Protein 6IJ1 (pdb70)

Radius of gyration: 18.42 Å; Cα contacts (8 Å, |Δi|>4): 687; chains: 1; bounding box: 44×44×52 Å

Organism: Actinoplanes teichomyceticus (NCBI:txid1867)

Foldseek 3Di:
DLVVLLVLLLVLLQVQADPQLWHWWFFAAHTFTLQLRLLLLLLLCPDPDVVSVVSSVSSLVVNLVQQDPQLFDPSHVLAFGWLQSLLSSLSSCVSVVNCPDVSNVSSLVSQVQQADQLQAGAGDACVRRVVSVVVDVVQPALVQRSDGWLQSLLQNLLRPPHPPNVSNLNSNLVQADPQLFHDGDFFPASLRSLLSNLNSCLVDPPCQVSLQSNLVSLLVQQDPQLFRADPVRNVGALLSSLSSLSSNLSHDPPGSLVSNVNNSVNNVVQQDPSSAHDWRRWTAQEASPDNCVVPDDDADECHHDPNSHRHTYTGHSRSSSSSSNSSSSVSSVD

Sequence (334 aa):
DEASAVRRGVDFLLDRREADGRWVDYDLLGPSDDWITAYVAGVLVQLPHEAAGRAGRAAMDLLVPEQHDNGGWNYSEVAPEDADSTGWVLRLAELLGRSGEPWARPGWEFLARHVHDDGLVSTYVPDLAKAAFDRYPVVPSWDGWCGGHVCVTAAVAGLAGLPRREHVVNGLLRAQRPTGEWPAYWWIDPELSTALAVESLATVPGTEPARAAAARWAAGRIGADGAVTTHLHPEGSPFATALALRAVAQGEPGFGDAQIRAAAGWLTRHQRPDGSWTPSARLRMVLPWETDPDSYEDWTFDGVGRACLGTIARDTFGLHTTATVLQALRTAAT

B-factor: mean 22.77, std 10.71, range [11.13, 94.78]

Nearest PDB structures (foldseek):
  6ij1-assembly1_A  TM=1.003E+00  e=2.571E-59  Actinoplanes teichomyceticus
  6sbg-assembly1_A  TM=9.487E-01  e=2.263E-25  Scytonema sp. PCC 10023
  6sbb-assembly1_A  TM=9.436E-01  e=7.487E-25  Scytonema sp. PCC 10023
  6sbd-assembly1_A  TM=9.429E-01  e=1.010E-24  Scytonema sp. PCC 10023
  8pak-assembly1_A  TM=8.392E-01  e=1.420E-18  Cystobacter fuscus DSM 2262

Structure (mmCIF, N/CA/C/O backbone):
data_6IJ1
#
_entry.id   6IJ1
#
_cell.length_a   73.471
_cell.length_b   73.471
_cell.length_c   124.234
_cell.angle_alpha   90.000
_cell.angle_beta   90.000
_cell.angle_gamma   120.000
#
_symmetry.space_group_name_H-M   'P 31 2 1'
#
loop_
_entity.id
_entity.type
_entity.pdbx_description
1 polymer Prenylcyclase
2 non-polymer IMIDAZOLE
3 non-polymer 'ACETATE ION'
4 water water
#
loop_
_atom_site.group_PDB
_atom_site.id
_atom_site.type_symbol
_atom_site.label_atom_id
_atom_site.label_alt_id
_atom_site.label_comp_id
_atom_site.label_asym_id
_atom_site.label_entity_id
_atom_site.label_seq_id
_atom_site.pdbx_PDB_ins_code
_atom_site.Cartn_x
_atom_site.Cartn_y
_atom_site.Cartn_z
_atom_site.occupancy
_atom_site.B_iso_or_equiv
_atom_site.auth_seq_id
_atom_site.auth_comp_id
_atom_site.auth_asym_id
_atom_site.auth_atom_id
_atom_site.pdbx_PDB_model_num
ATOM 1 N N . ASP A 1 9 ? 20.045 64.809 17.638 1.00 46.31 9 ASP A N 1
ATOM 2 C CA . ASP A 1 9 ? 19.120 65.045 18.766 1.00 48.52 9 ASP A CA 1
ATOM 3 C C . ASP A 1 9 ? 19.009 63.788 19.606 1.00 41.98 9 ASP A C 1
ATOM 4 O O . ASP A 1 9 ? 19.496 63.758 20.719 1.00 32.93 9 ASP A O 1
ATOM 9 N N . GLU A 1 10 ? 18.356 62.749 19.078 1.00 36.82 10 GLU A N 1
ATOM 10 C CA . GLU A 1 10 ? 18.278 61.501 19.834 1.00 41.95 10 GLU A CA 1
ATOM 11 C C . GLU A 1 10 ? 19.632 60.784 19.902 1.00 35.61 10 GLU A C 1
ATOM 12 O O . GLU A 1 10 ? 19.961 60.174 20.930 1.00 31.01 10 GLU A O 1
ATOM 18 N N . ALA A 1 11 ? 20.435 60.833 18.827 1.00 33.49 11 ALA A N 1
ATOM 19 C CA . ALA A 1 11 ? 21.805 60.320 18.931 1.00 37.50 11 ALA A CA 1
ATOM 20 C C . ALA A 1 11 ? 22.599 61.060 20.014 1.00 29.58 11 ALA A C 1
ATOM 21 O O . ALA A 1 11 ? 23.387 60.458 20.767 1.00 25.12 11 ALA A O 1
ATOM 23 N N . SER A 1 12 ? 22.432 62.374 20.090 1.00 29.66 12 SER A N 1
ATOM 24 C CA . SER A 1 12 ? 23.101 63.128 21.138 1.00 27.22 12 SER A CA 1
ATOM 25 C C . SER A 1 12 ? 22.559 62.737 22.515 1.00 20.25 12 SER A C 1
ATOM 26 O O . SER A 1 12 ? 23.327 62.627 23.468 1.00 22.69 12 SER A O 1
ATOM 29 N N . ALA A 1 13 ? 21.247 62.600 22.636 1.00 25.01 13 ALA A N 1
ATOM 30 C CA . ALA A 1 13 ? 20.691 62.168 23.914 1.00 20.03 13 ALA A CA 1
ATOM 31 C C . ALA A 1 13 ? 21.276 60.848 24.341 1.00 19.39 13 ALA A C 1
ATOM 32 O O . ALA A 1 13 ? 21.611 60.658 25.514 1.00 18.50 13 ALA A O 1
ATOM 34 N N . VAL A 1 14 ? 21.385 59.885 23.413 1.00 20.17 14 VAL A N 1
ATOM 35 C CA . VAL A 1 14 ? 21.938 58.581 23.779 1.00 18.32 14 VAL A CA 1
ATOM 36 C C . VAL A 1 14 ? 23.376 58.726 24.241 1.00 16.79 14 VAL A C 1
ATOM 37 O O . VAL A 1 14 ? 23.788 58.129 25.238 1.00 20.09 14 VAL A O 1
ATOM 41 N N . ARG A 1 15 ? 24.192 59.457 23.468 1.00 19.21 15 ARG A N 1
ATOM 42 C CA . ARG A 1 15 ? 25.568 59.680 23.872 1.00 19.75 15 ARG A CA 1
ATOM 43 C C . ARG A 1 15 ? 25.677 60.285 25.272 1.00 18.39 15 ARG A C 1
ATOM 44 O O . ARG A 1 15 ? 26.445 59.804 26.100 1.00 20.30 15 ARG A O 1
ATOM 52 N N . ARG A 1 16 ? 24.848 61.304 25.558 1.00 17.82 16 ARG A N 1
ATOM 53 C CA . ARG A 1 16 ? 24.928 61.938 26.877 1.00 17.88 16 ARG A CA 1
ATOM 54 C C . ARG A 1 16 ? 24.445 61.005 28.004 1.00 19.05 16 ARG A C 1
ATOM 55 O O . ARG A 1 16 ? 24.971 61.050 29.117 1.00 17.56 16 ARG A O 1
ATOM 63 N N . GLY A 1 17 ? 23.482 60.133 27.707 1.00 18.70 17 GLY A N 1
ATOM 64 C CA . GLY A 1 17 ? 23.041 59.162 28.691 1.00 18.00 17 GLY A CA 1
ATOM 65 C C . GLY A 1 17 ? 24.089 58.098 28.950 1.00 16.08 17 GLY A C 1
ATOM 66 O O . GLY A 1 17 ? 24.295 57.652 30.086 1.00 15.97 17 GLY A O 1
ATOM 67 N N . VAL A 1 18 ? 24.806 57.696 27.880 1.00 17.92 18 VAL A N 1
ATOM 68 C CA . VAL A 1 18 ? 25.933 56.786 28.058 1.00 17.69 18 VAL A CA 1
ATOM 69 C C . VAL A 1 18 ? 27.014 57.407 28.936 1.00 18.48 18 VAL A C 1
ATOM 70 O O . VAL A 1 18 ? 27.508 56.771 29.869 1.00 20.37 18 VAL A O 1
ATOM 74 N N . ASP A 1 19 ? 27.368 58.678 28.681 1.00 18.39 19 ASP A N 1
ATOM 75 C CA . ASP A 1 19 ? 28.356 59.326 29.535 1.00 19.73 19 ASP A CA 1
ATOM 76 C C . ASP A 1 19 ? 27.879 59.385 30.980 1.00 19.27 19 ASP A C 1
ATOM 77 O O . ASP A 1 19 ? 28.665 59.197 31.888 1.00 19.88 19 ASP A O 1
ATOM 82 N N . PHE A 1 20 ? 26.590 59.685 31.220 1.00 18.32 20 PHE A N 1
ATOM 83 C CA . PHE A 1 20 ? 26.089 59.657 32.601 1.00 18.07 20 PHE A CA 1
ATOM 84 C C . PHE A 1 20 ? 26.315 58.290 33.229 1.00 16.23 20 PHE A C 1
ATOM 85 O O . PHE A 1 20 ? 26.830 58.180 34.332 1.00 18.87 20 PHE A O 1
ATOM 93 N N . LEU A 1 21 ? 25.952 57.210 32.518 1.00 16.74 21 LEU A N 1
ATOM 94 C CA . LEU A 1 21 ? 26.052 55.896 33.144 1.00 17.65 21 LEU A CA 1
ATOM 95 C C . LEU A 1 21 ? 27.511 55.477 33.341 1.00 17.93 21 LEU A C 1
ATOM 96 O O . LEU A 1 21 ? 27.865 54.928 34.370 1.00 19.09 21 LEU A O 1
ATOM 101 N N . LEU A 1 22 ? 28.371 55.738 32.356 1.00 18.60 22 LEU A N 1
ATOM 102 C CA . LEU A 1 22 ? 29.788 55.412 32.548 1.00 20.17 22 LEU A CA 1
ATOM 103 C C . LEU A 1 22 ? 30.396 56.207 33.693 1.00 21.92 22 LEU A C 1
ATOM 104 O O . LEU A 1 22 ? 31.214 55.671 34.443 1.00 21.24 22 LEU A O 1
ATOM 109 N N . ASP A 1 23 ? 30.027 57.493 33.842 1.00 20.22 23 ASP A N 1
ATOM 110 C CA . ASP A 1 23 ? 30.563 58.276 34.957 1.00 20.73 23 ASP A CA 1
ATOM 111 C C . ASP A 1 23 ? 30.062 57.801 36.301 1.00 22.82 23 ASP A C 1
ATOM 112 O O . ASP A 1 23 ? 30.712 58.073 37.330 1.00 23.87 23 ASP A O 1
ATOM 117 N N . ARG A 1 24 ? 28.943 57.077 36.354 1.00 19.33 24 ARG A N 1
ATOM 118 C CA . ARG A 1 24 ? 28.422 56.590 37.622 1.00 21.54 24 ARG A CA 1
ATOM 119 C C . ARG A 1 24 ? 28.870 55.158 37.943 1.00 21.45 24 ARG A C 1
ATOM 120 O O . ARG A 1 24 ? 28.407 54.568 38.926 1.00 21.90 24 ARG A O 1
ATOM 128 N N . ARG A 1 25 ? 29.782 54.578 37.160 1.00 22.18 25 ARG A N 1
ATOM 129 C CA . ARG A 1 25 ? 30.387 53.303 37.565 1.00 21.19 25 ARG A CA 1
ATOM 130 C C . ARG A 1 25 ? 31.094 53.413 38.905 1.00 26.73 25 ARG A C 1
ATOM 131 O O . ARG A 1 25 ? 31.739 54.425 39.202 1.00 26.62 25 ARG A O 1
ATOM 139 N N . GLU A 1 26 ? 31.009 52.347 39.682 1.00 21.66 26 GLU A N 1
ATOM 140 C CA . GLU A 1 26 ? 31.894 52.155 40.827 1.00 23.48 26 GLU A CA 1
ATOM 141 C C . GLU A 1 26 ? 33.324 51.960 40.318 1.00 28.03 26 GLU A C 1
ATOM 142 O O . GLU A 1 26 ? 33.577 51.810 39.111 1.00 25.78 26 GLU A O 1
ATOM 148 N N . ALA A 1 27 ? 34.267 51.975 41.269 1.00 28.28 27 ALA A N 1
ATOM 149 C CA . ALA A 1 27 ? 35.676 51.87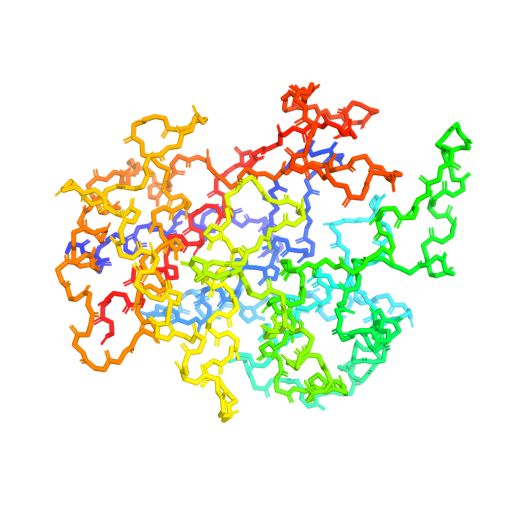6 40.882 1.00 28.33 27 ALA A CA 1
ATOM 150 C C . ALA A 1 27 ? 35.970 50.566 40.165 1.00 29.53 27 ALA A C 1
ATOM 151 O O . ALA A 1 27 ? 36.803 50.525 39.241 1.00 32.47 27 ALA A O 1
ATOM 153 N N . ASP A 1 28 ? 35.305 49.480 40.571 1.00 27.32 28 ASP A N 1
ATOM 154 C CA . ASP A 1 28 ? 35.537 48.196 39.923 1.00 29.96 28 ASP A CA 1
ATOM 155 C C . ASP A 1 28 ? 34.698 47.987 38.663 1.00 26.17 28 ASP A C 1
ATOM 156 O O . ASP A 1 28 ? 34.816 46.919 38.045 1.00 31.62 28 ASP A O 1
ATOM 161 N N . GLY A 1 29 ? 33.867 48.949 38.265 1.00 24.13 29 GLY A N 1
ATOM 162 C CA . GLY A 1 29 ? 33.083 48.824 37.048 1.00 26.83 29 GLY A CA 1
ATOM 163 C C . GLY A 1 29 ? 31.605 48.527 37.269 1.00 21.26 29 GLY A C 1
ATOM 164 O O . GLY A 1 29 ? 30.844 48.563 36.283 1.00 23.17 29 GLY A O 1
ATOM 165 N N . ARG A 1 30 ? 31.191 48.217 38.497 1.00 21.63 30 ARG A N 1
ATOM 166 C CA . ARG A 1 30 ? 29.802 47.832 38.715 1.00 19.54 30 ARG A CA 1
ATOM 167 C C . ARG A 1 30 ? 28.922 49.094 38.795 1.00 21.20 30 ARG A C 1
ATOM 168 O O . ARG A 1 30 ? 29.391 50.234 38.830 1.00 20.24 30 ARG A O 1
ATOM 176 N N . TRP A 1 31 ? 27.606 48.882 38.722 1.00 18.60 31 TRP A N 1
ATOM 177 C CA . TRP A 1 31 ? 26.661 49.968 38.968 1.00 17.76 31 TRP A CA 1
ATOM 178 C C . TRP A 1 31 ? 25.779 49.567 40.138 1.00 18.58 31 TRP A C 1
ATOM 179 O O . TRP A 1 31 ? 25.411 48.393 40.299 1.00 20.13 31 TRP A O 1
ATOM 190 N N . VAL A 1 32 ? 25.385 50.565 40.947 1.00 18.48 32 VAL A N 1
ATOM 191 C CA . VAL A 1 32 ? 24.451 50.314 42.048 1.00 17.50 32 VAL A CA 1
ATOM 192 C C . VAL A 1 32 ? 23.321 51.349 41.996 1.00 17.95 32 VAL A C 1
ATOM 193 O O . VAL A 1 32 ? 23.493 52.472 41.512 1.00 19.46 32 VAL A O 1
ATOM 197 N N . ASP A 1 33 ? 22.150 50.939 42.443 1.00 15.84 33 ASP A N 1
ATOM 198 C CA . ASP A 1 33 ? 21.031 51.880 42.502 1.00 15.84 33 ASP A CA 1
ATOM 199 C C . ASP A 1 33 ? 20.026 51.360 43.516 1.00 15.30 33 ASP A C 1
ATOM 200 O O . ASP A 1 33 ? 20.107 50.234 43.995 1.00 15.47 33 ASP A O 1
ATOM 205 N N . TYR A 1 34 ? 19.037 52.207 43.818 1.00 13.93 34 TYR A N 1
ATOM 206 C CA . TYR A 1 34 ? 18.033 51.977 44.858 1.00 13.79 34 TYR A CA 1
ATOM 207 C C . TYR A 1 34 ? 18.659 52.093 46.247 1.00 16.06 34 TYR A C 1
ATOM 208 O O . TYR A 1 34 ? 19.880 52.200 46.396 1.00 17.72 34 TYR A O 1
ATOM 217 N N . ASP A 1 35 ? 17.808 52.135 47.246 1.00 16.11 35 ASP A N 1
ATOM 218 C CA . ASP A 1 35 ? 18.283 52.339 48.612 1.00 16.44 35 ASP A CA 1
ATOM 219 C C . ASP A 1 35 ? 17.441 51.573 49.592 1.00 18.98 35 ASP A C 1
ATOM 220 O O . ASP A 1 35 ? 17.402 51.951 50.767 1.00 21.95 35 ASP A O 1
ATOM 225 N N . LEU A 1 36 ? 16.759 50.526 49.178 1.00 18.79 36 LEU A N 1
ATOM 226 C CA . LEU A 1 36 ? 15.825 49.814 50.050 1.00 20.13 36 LEU A CA 1
ATOM 227 C C . LEU A 1 36 ? 16.494 49.283 51.302 1.00 24.79 36 LEU A C 1
ATOM 228 O O . LEU A 1 36 ? 15.912 49.347 52.393 1.00 23.04 36 LEU A O 1
ATOM 233 N N . LEU A 1 37 ? 17.695 48.733 51.154 1.00 22.44 37 LEU A N 1
ATOM 234 C CA . LEU A 1 37 ? 18.445 48.123 52.246 1.00 23.62 37 LEU A CA 1
ATOM 235 C C . LEU A 1 37 ? 19.888 48.193 51.783 1.00 22.99 37 LEU A C 1
ATOM 236 O O . LEU A 1 37 ? 20.512 47.174 51.451 1.00 26.83 37 LEU A O 1
ATOM 241 N N . GLY A 1 38 ? 20.330 49.437 51.627 1.00 21.38 38 GLY A N 1
ATOM 242 C CA . GLY A 1 38 ? 21.562 49.673 50.867 1.00 21.01 38 GLY A CA 1
ATOM 243 C C . GLY A 1 38 ? 21.210 49.557 49.383 1.00 19.09 38 GLY A C 1
ATOM 244 O O . GLY A 1 38 ? 20.063 49.206 49.047 1.00 20.84 38 GLY A O 1
ATOM 245 N N . PRO A 1 39 ? 22.128 49.844 48.451 1.00 19.27 39 PRO A N 1
ATOM 246 C CA . PRO A 1 39 ? 21.792 49.748 47.042 1.00 16.03 39 PRO A CA 1
ATOM 247 C C . PRO A 1 39 ? 21.897 48.319 46.490 1.00 19.27 39 PRO A C 1
ATOM 248 O O . PRO A 1 39 ? 22.453 47.464 47.126 1.00 20.03 39 PRO A O 1
ATOM 252 N N . SER A 1 40 ? 21.295 48.109 45.326 1.00 16.99 40 SER A N 1
ATOM 253 C CA . SER A 1 40 ? 21.400 46.803 44.643 1.00 16.06 40 SER A CA 1
ATOM 254 C C . SER A 1 40 ? 22.694 46.812 43.835 1.00 17.05 40 SER A C 1
ATOM 255 O O . SER A 1 40 ? 23.014 47.850 43.282 1.00 19.36 40 SER A O 1
ATOM 258 N N . ASP A 1 41 ? 23.399 45.684 43.788 1.00 16.84 41 ASP A N 1
ATOM 259 C CA . ASP A 1 41 ? 24.614 45.616 42.939 1.00 17.34 41 ASP A CA 1
ATOM 260 C C . ASP A 1 41 ? 24.380 44.700 41.730 1.00 15.95 41 ASP A C 1
ATOM 261 O O . ASP A 1 41 ? 24.387 45.202 40.627 1.00 17.76 41 ASP A O 1
ATOM 266 N N . ASP A 1 42 ? 24.152 43.408 41.956 1.00 18.02 42 ASP A N 1
ATOM 267 C CA . ASP A 1 42 ? 24.042 42.433 40.834 1.00 17.16 42 ASP A CA 1
ATOM 268 C C . ASP A 1 42 ? 22.884 42.764 39.883 1.00 15.21 42 ASP A C 1
ATOM 269 O O . ASP A 1 42 ? 23.103 42.805 38.683 1.00 16.12 42 ASP A O 1
ATOM 274 N N . TRP A 1 43 ? 21.684 42.946 40.417 1.00 15.43 43 TRP A N 1
ATOM 275 C CA . TRP A 1 43 ? 20.536 43.265 39.572 1.00 15.08 43 TRP A CA 1
ATOM 276 C C . TRP A 1 43 ? 20.814 44.503 38.736 1.00 13.99 43 TRP A C 1
ATOM 277 O O . TRP A 1 43 ? 20.708 44.490 37.499 1.00 14.45 43 TRP A O 1
ATOM 288 N N . ILE A 1 44 ? 21.195 45.615 39.388 1.00 14.60 44 ILE A N 1
ATOM 289 C CA . ILE A 1 44 ? 21.360 46.864 38.648 1.00 13.13 44 ILE A CA 1
ATOM 290 C C . ILE A 1 44 ? 22.539 46.798 37.692 1.00 14.15 44 ILE A C 1
ATOM 291 O O . ILE A 1 44 ? 22.473 47.348 36.593 1.00 15.07 44 ILE A O 1
ATOM 296 N N . THR A 1 45 ? 23.652 46.164 38.105 1.00 16.11 45 THR A N 1
ATOM 297 C CA . THR A 1 45 ? 24.773 46.010 37.188 1.00 15.39 45 THR A CA 1
ATOM 298 C C . THR A 1 45 ? 24.355 45.261 35.930 1.00 13.15 45 THR A C 1
ATOM 299 O O . THR A 1 45 ? 24.705 45.677 34.828 1.00 14.67 45 THR A O 1
ATOM 303 N N . ALA A 1 46 ? 23.658 44.132 36.109 1.00 15.16 46 ALA A N 1
ATOM 304 C CA . ALA A 1 46 ? 23.187 43.363 34.953 1.00 14.55 46 ALA A CA 1
ATOM 305 C C . ALA A 1 46 ? 22.245 44.197 34.085 1.00 14.45 46 ALA A C 1
ATOM 306 O O . ALA A 1 46 ? 22.327 44.170 32.854 1.00 15.05 46 ALA A O 1
ATOM 308 N N . TYR A 1 47 ? 21.325 44.943 34.714 1.00 13.83 47 TYR A N 1
ATOM 309 C CA . TYR A 1 47 ? 20.320 45.677 33.951 1.00 12.71 47 TYR A CA 1
ATOM 310 C C . TYR A 1 47 ? 20.973 46.801 33.135 1.00 13.20 47 TYR A C 1
ATOM 311 O O . TYR A 1 47 ? 20.679 46.988 31.947 1.00 14.73 47 TYR A O 1
ATOM 320 N N . VAL A 1 48 ? 21.849 47.572 33.762 1.00 14.59 48 VAL A N 1
ATOM 321 C CA . VAL A 1 48 ? 22.522 48.666 33.047 1.00 14.16 48 VAL A CA 1
ATOM 322 C C . VAL A 1 48 ? 23.415 48.118 31.935 1.00 14.15 48 VAL A C 1
ATOM 323 O O . VAL A 1 48 ? 23.394 48.617 30.809 1.00 15.52 48 VAL A O 1
ATOM 327 N N . ALA A 1 49 ? 24.193 47.068 32.269 1.00 15.84 49 ALA A N 1
ATOM 328 C CA . ALA A 1 49 ? 25.096 46.461 31.283 1.00 15.74 49 ALA A CA 1
ATOM 329 C C . ALA A 1 49 ? 24.327 45.972 30.076 1.00 14.95 49 ALA A C 1
ATOM 330 O O . ALA A 1 49 ? 24.791 46.134 28.939 1.00 16.00 49 ALA A O 1
ATOM 332 N N . GLY A 1 50 ? 23.131 45.389 30.298 1.00 14.43 50 GLY A N 1
ATOM 333 C CA . GLY A 1 50 ? 22.374 44.845 29.168 1.00 15.59 50 GLY A CA 1
ATOM 334 C C . GLY A 1 50 ? 21.950 45.916 28.186 1.00 16.78 50 GLY A C 1
ATOM 335 O O . GLY A 1 50 ? 21.908 45.695 26.973 1.00 18.15 50 GLY A O 1
ATOM 336 N N . VAL A 1 51 ? 21.646 47.120 28.678 1.00 15.71 51 VAL A N 1
ATOM 337 C CA . VAL A 1 51 ? 21.318 48.219 27.764 1.00 16.72 51 VAL A CA 1
ATOM 338 C C . VAL A 1 51 ? 22.580 48.688 27.042 1.00 17.68 51 VAL A C 1
ATOM 339 O O . VAL A 1 51 ? 22.588 48.879 25.810 1.00 18.91 51 VAL A O 1
ATOM 343 N N . LEU A 1 52 ? 23.676 48.853 27.795 1.00 17.82 52 LEU A N 1
ATOM 344 C CA . LEU A 1 52 ? 24.898 49.418 27.228 1.00 16.67 52 LEU A CA 1
ATOM 345 C C . LEU A 1 52 ? 25.434 48.534 26.110 1.00 17.06 52 LEU A C 1
ATOM 346 O O . LEU A 1 52 ? 25.936 49.060 25.129 1.00 21.65 52 LEU A O 1
ATOM 351 N N . VAL A 1 53 ? 25.337 47.203 26.232 1.00 17.49 53 VAL A N 1
ATOM 352 C CA . VAL A 1 53 ? 25.952 46.392 25.169 1.00 19.05 53 VAL A CA 1
ATOM 353 C C . VAL A 1 53 ? 25.163 46.453 23.869 1.00 22.61 53 VAL A C 1
ATOM 354 O O . VAL A 1 53 ? 25.669 46.003 22.828 1.00 23.35 53 VAL A O 1
ATOM 358 N N . GLN A 1 54 ? 23.964 47.036 23.856 1.00 18.78 54 GLN A N 1
ATOM 359 C CA . GLN A 1 54 ? 23.150 47.187 22.655 1.00 20.27 54 GLN A CA 1
ATOM 360 C C . GLN A 1 54 ? 23.289 48.553 21.986 1.00 25.52 54 GLN A C 1
ATOM 361 O O . GLN A 1 54 ? 22.653 48.778 20.943 1.00 29.15 54 GLN A O 1
ATOM 367 N N . LEU A 1 55 ? 24.060 49.479 22.556 1.00 23.47 55 LEU A N 1
ATOM 368 C CA . LEU A 1 55 ? 24.195 50.834 22.049 1.00 26.36 55 LEU A CA 1
ATOM 369 C C . LEU A 1 55 ? 25.421 50.926 21.158 1.00 26.08 55 LEU A C 1
ATOM 370 O O . LEU A 1 55 ? 26.416 50.241 21.386 1.00 26.81 55 LEU A O 1
ATOM 375 N N . PRO A 1 56 ? 25.381 51.807 20.158 1.00 29.18 56 PRO A N 1
ATOM 376 C CA . PRO A 1 56 ? 26.500 51.905 19.202 1.00 35.01 56 PRO A CA 1
ATOM 377 C C . PRO A 1 56 ? 27.605 52.834 19.698 1.00 30.36 56 PRO A C 1
ATOM 378 O O . PRO A 1 56 ? 27.896 53.897 19.112 1.00 36.76 56 PRO A O 1
ATOM 382 N N . HIS A 1 57 ? 28.253 52.436 20.793 1.00 25.69 57 HIS A N 1
ATOM 383 C CA . HIS A 1 57 ? 29.300 53.237 21.412 1.00 26.72 57 HIS A CA 1
ATOM 384 C C . HIS A 1 57 ? 30.311 52.263 21.989 1.00 28.31 57 HIS A C 1
ATOM 385 O O . HIS A 1 57 ? 29.968 51.411 22.809 1.00 25.95 57 HIS A O 1
ATOM 392 N N . GLU A 1 58 ? 31.561 52.334 21.533 1.00 27.00 58 GLU A N 1
ATOM 393 C CA . GLU A 1 58 ? 32.501 51.298 21.922 1.00 25.96 58 GLU A CA 1
ATOM 394 C C . GLU A 1 58 ? 32.721 51.264 23.435 1.00 25.84 58 GLU A C 1
ATOM 395 O O . GLU A 1 58 ? 32.877 50.180 24.023 1.00 26.50 58 GLU A O 1
ATOM 401 N N . ALA A 1 59 ? 32.738 52.432 24.093 1.00 28.77 59 ALA A N 1
ATOM 402 C CA . ALA A 1 59 ? 32.966 52.454 25.533 1.00 24.64 59 ALA A CA 1
ATOM 403 C C . ALA A 1 59 ? 31.804 51.809 26.303 1.00 21.65 59 ALA A C 1
ATOM 404 O O . ALA A 1 59 ? 32.015 51.206 27.367 1.00 23.97 59 ALA A O 1
ATOM 406 N N . ALA A 1 60 ? 30.600 51.952 25.777 1.00 22.36 60 ALA A N 1
ATOM 407 C CA . ALA A 1 60 ? 29.446 51.280 26.364 1.00 22.74 60 ALA A CA 1
ATOM 408 C C . ALA A 1 60 ? 29.589 49.767 26.295 1.00 20.95 60 ALA A C 1
ATOM 409 O O . ALA A 1 60 ? 29.377 49.053 27.284 1.00 21.78 60 ALA A O 1
ATOM 411 N N . GLY A 1 61 ? 29.995 49.258 25.126 1.00 22.10 61 GLY A N 1
ATOM 412 C CA . GLY A 1 61 ? 30.159 47.820 24.989 1.00 22.31 61 GLY A CA 1
ATOM 413 C C . GLY A 1 61 ? 31.259 47.284 25.878 1.00 20.13 61 GLY A C 1
ATOM 414 O O . GLY A 1 61 ? 31.138 46.206 26.471 1.00 21.71 61 GLY A O 1
ATOM 415 N N . ARG A 1 62 ? 32.360 48.031 25.993 1.00 20.80 62 ARG A N 1
ATOM 416 C CA . ARG A 1 62 ? 33.437 47.613 26.881 1.00 23.84 62 ARG A CA 1
ATOM 417 C C . ARG A 1 62 ? 32.978 47.550 28.330 1.00 19.84 62 ARG A C 1
ATOM 418 O O . ARG A 1 62 ? 33.297 46.605 29.052 1.00 21.04 62 ARG A O 1
ATOM 426 N N . ALA A 1 63 ? 32.196 48.545 28.764 1.00 20.96 63 ALA A N 1
ATOM 427 C CA . ALA A 1 63 ? 31.763 48.576 30.146 1.00 22.54 63 ALA A CA 1
ATOM 428 C C . ALA A 1 63 ? 30.753 47.477 30.424 1.00 18.98 63 ALA A C 1
ATOM 429 O O . ALA A 1 63 ? 30.785 46.860 31.482 1.00 20.36 63 ALA A O 1
ATOM 431 N N . GLY A 1 64 ? 29.899 47.184 29.436 1.00 18.24 64 GLY A N 1
ATOM 432 C CA . GLY A 1 64 ? 28.937 46.092 29.617 1.00 18.62 64 GLY A CA 1
ATOM 433 C C . GLY A 1 64 ? 29.608 44.729 29.680 1.00 19.33 64 GLY A C 1
ATOM 434 O O . GLY A 1 64 ? 29.248 43.873 30.497 1.00 19.51 64 GLY A O 1
ATOM 435 N N . ARG A 1 65 ? 30.656 44.532 28.847 1.00 19.11 65 ARG A N 1
ATOM 436 C CA . ARG A 1 65 ? 31.400 43.261 28.910 1.00 22.42 65 ARG A CA 1
ATOM 437 C C . ARG A 1 65 ? 32.198 43.128 30.201 1.00 19.63 65 ARG A C 1
ATOM 438 O O . ARG A 1 65 ? 32.263 42.038 30.804 1.00 21.12 65 ARG A O 1
ATOM 446 N N . ALA A 1 66 ? 32.769 44.249 30.698 1.00 20.06 66 ALA A N 1
ATOM 447 C CA . ALA A 1 66 ? 33.444 44.223 31.987 1.00 22.27 66 ALA A CA 1
ATOM 448 C C . ALA A 1 66 ? 32.479 43.815 33.104 1.00 22.51 66 ALA A C 1
ATOM 449 O O . ALA A 1 66 ? 32.825 43.057 34.011 1.00 23.31 66 ALA A O 1
ATOM 451 N N . ALA A 1 67 ? 31.236 44.311 33.044 1.00 19.55 67 ALA A N 1
ATOM 452 C CA . ALA A 1 67 ? 30.235 43.949 34.038 1.00 19.40 67 ALA A CA 1
ATOM 453 C C . ALA A 1 67 ? 29.871 42.473 33.982 1.00 17.76 67 ALA A C 1
ATOM 454 O O . ALA A 1 67 ? 29.664 41.838 35.024 1.00 18.22 67 ALA A O 1
ATOM 456 N N . MET A 1 68 ? 29.736 41.909 32.769 1.00 17.83 68 MET A N 1
ATOM 457 C CA . MET A 1 68 ? 29.498 40.477 32.674 1.00 17.21 68 MET A CA 1
ATOM 458 C C . MET A 1 68 ? 30.612 39.694 33.362 1.00 17.64 68 MET A C 1
ATOM 459 O O . MET A 1 68 ? 30.333 38.773 34.132 1.00 18.83 68 MET A O 1
ATOM 464 N N . ASP A 1 69 ? 31.877 40.102 33.122 1.00 20.08 69 ASP A N 1
ATOM 465 C CA . ASP A 1 69 ? 32.986 39.426 33.810 1.00 22.92 69 ASP A CA 1
ATOM 466 C C . ASP A 1 69 ? 32.895 39.544 35.319 1.00 21.11 69 ASP A C 1
ATOM 467 O O . ASP A 1 69 ? 33.231 38.599 36.029 1.00 22.70 69 ASP A O 1
ATOM 472 N N . LEU A 1 70 ? 32.422 40.702 35.840 1.00 19.50 70 LEU A N 1
ATOM 473 C CA . LEU A 1 70 ? 32.255 40.853 37.284 1.00 21.68 70 LEU A CA 1
ATOM 474 C C . LEU A 1 70 ? 31.135 39.987 37.843 1.00 18.76 70 LEU A C 1
ATOM 475 O O . LEU A 1 70 ? 31.185 39.550 39.002 1.00 21.95 70 LEU A O 1
ATOM 480 N N . LEU A 1 71 ? 30.073 39.774 37.049 1.00 18.40 71 LEU A N 1
ATOM 481 C CA . LEU A 1 71 ? 28.922 39.084 37.566 1.00 16.27 71 LEU A CA 1
ATOM 482 C C . LEU A 1 71 ? 29.128 37.582 37.659 1.00 15.97 71 LEU A C 1
ATOM 483 O O . LEU A 1 71 ? 28.511 36.928 38.490 1.00 20.02 71 LEU A O 1
ATOM 488 N N . VAL A 1 72 ? 29.889 36.993 36.731 1.00 18.54 72 VAL A N 1
ATOM 489 C CA . VAL A 1 72 ? 29.989 35.527 36.731 1.00 18.79 72 VAL A CA 1
ATOM 490 C C . VAL A 1 72 ? 30.445 34.988 38.083 1.00 18.53 72 VAL A C 1
ATOM 491 O O . VAL A 1 72 ? 29.776 34.081 38.625 1.00 19.85 72 VAL A O 1
ATOM 495 N N . PRO A 1 73 ? 31.535 35.477 38.700 1.00 19.11 73 PRO A N 1
ATOM 496 C CA . PRO A 1 73 ? 31.938 34.917 40.007 1.00 20.81 73 PRO A CA 1
ATOM 497 C C . PRO A 1 73 ? 30.989 35.201 41.147 1.00 25.70 73 PRO A C 1
ATOM 498 O O . PRO A 1 73 ? 31.123 34.586 42.233 1.00 27.57 73 PRO A O 1
ATOM 502 N N . GLU A 1 74 ? 30.059 36.132 40.989 1.00 19.90 74 GLU A N 1
ATOM 503 C CA . GLU A 1 74 ? 29.074 36.395 42.036 1.00 19.07 74 GLU A CA 1
ATOM 504 C C . GLU A 1 74 ? 27.911 35.416 42.063 1.00 18.20 74 GLU A C 1
ATOM 505 O O . GLU A 1 74 ? 27.088 35.451 42.985 1.00 20.11 74 GLU A O 1
ATOM 511 N N . GLN A 1 75 ? 27.839 34.480 41.106 1.00 19.37 75 GLN A N 1
ATOM 512 C CA . GLN A 1 75 ? 26.769 33.490 41.140 1.00 19.70 75 GLN A CA 1
ATOM 513 C C . GLN A 1 75 ? 26.818 32.670 42.437 1.00 17.56 75 GLN A C 1
ATOM 514 O O . GLN A 1 75 ? 27.895 32.211 42.851 1.00 21.61 75 GLN A O 1
ATOM 520 N N . HIS A 1 76 ? 25.657 32.432 43.045 1.00 17.96 76 HIS A N 1
ATOM 521 C CA . HIS A 1 76 ? 25.543 31.611 44.247 1.00 17.99 76 HIS A CA 1
ATOM 522 C C . HIS A 1 76 ? 25.633 30.147 43.868 1.00 21.23 76 HIS A C 1
ATOM 523 O O . HIS A 1 76 ? 25.366 29.768 42.710 1.00 20.87 76 HIS A O 1
ATOM 530 N N . ASP A 1 77 ? 25.965 29.290 44.861 1.00 24.79 77 ASP A N 1
ATOM 531 C CA . ASP A 1 77 ? 25.956 27.843 44.584 1.00 23.97 77 ASP A CA 1
ATOM 532 C C . ASP A 1 77 ? 24.587 27.326 44.128 1.00 23.67 77 ASP A C 1
ATOM 533 O O . ASP A 1 77 ? 24.504 26.286 43.452 1.00 24.38 77 ASP A O 1
ATOM 538 N N . ASN A 1 78 ? 23.489 28.014 44.482 1.00 22.28 78 ASN A N 1
ATOM 539 C CA . ASN A 1 78 ? 22.154 27.617 44.042 1.00 21.01 78 ASN A CA 1
ATOM 540 C C . ASN A 1 78 ? 21.889 28.015 42.579 1.00 17.74 78 ASN A C 1
ATOM 541 O O . ASN A 1 78 ? 20.812 27.699 42.067 1.00 21.75 78 ASN A O 1
ATOM 546 N N . GLY A 1 79 ? 22.825 28.708 41.946 1.00 18.75 79 GLY A N 1
ATOM 547 C CA . GLY A 1 79 ? 22.705 29.066 40.540 1.00 18.82 79 GLY A CA 1
ATOM 548 C C . GLY A 1 79 ? 22.257 30.503 40.314 1.00 20.73 79 GLY A C 1
ATOM 549 O O . GLY A 1 79 ? 22.312 30.974 39.188 1.00 18.17 79 GLY A O 1
ATOM 550 N N . GLY A 1 80 ? 21.884 31.228 41.370 1.00 17.96 80 GLY A N 1
ATOM 551 C CA . GLY A 1 80 ? 21.209 32.511 41.250 1.00 17.44 80 GLY A CA 1
ATOM 552 C C . GLY A 1 80 ? 22.046 33.731 41.591 1.00 19.25 80 GLY A C 1
ATOM 553 O O . GLY A 1 80 ? 23.178 33.670 42.107 1.00 18.18 80 GLY A O 1
ATOM 554 N N . TRP A 1 81 ? 21.451 34.900 41.297 1.00 17.68 81 TRP A N 1
ATOM 555 C CA . TRP A 1 81 ? 21.969 36.208 41.711 1.00 17.08 81 TRP A CA 1
ATOM 556 C C . TRP A 1 81 ? 20.875 36.944 42.457 1.00 15.45 81 TRP A C 1
ATOM 557 O O . TRP A 1 81 ? 19.751 36.459 42.536 1.00 16.60 81 TRP A O 1
ATOM 568 N N . ASN A 1 82 ? 21.226 38.124 43.035 1.00 17.12 82 ASN A N 1
ATOM 569 C CA . ASN A 1 82 ? 20.320 38.786 43.988 1.00 15.81 82 ASN A CA 1
ATOM 570 C C . ASN A 1 82 ? 20.292 40.298 43.791 1.00 16.89 82 ASN A C 1
ATOM 571 O O . ASN A 1 82 ? 21.004 40.864 42.983 1.00 19.11 82 ASN A O 1
ATOM 576 N N . TYR A 1 83 ? 19.400 40.952 44.561 1.00 14.67 83 TYR A N 1
ATOM 577 C CA . TYR A 1 83 ? 19.429 42.412 44.620 1.00 16.62 83 TYR A CA 1
ATOM 578 C C . TYR A 1 83 ? 20.781 42.867 45.123 1.00 14.80 83 TYR A C 1
ATOM 579 O O . TYR A 1 83 ? 21.415 43.748 44.544 1.00 16.70 83 TYR A O 1
ATOM 588 N N . SER A 1 84 ? 21.185 42.300 46.270 1.00 17.16 84 SER A N 1
ATOM 589 C CA . SER A 1 84 ? 22.509 42.466 46.855 1.00 18.79 84 SER A CA 1
ATOM 590 C C . SER A 1 84 ? 22.603 41.358 47.893 1.00 18.75 84 SER A C 1
ATOM 591 O O . SER A 1 84 ? 21.643 40.620 48.101 1.00 18.20 84 SER A O 1
ATOM 594 N N . GLU A 1 85 ? 23.731 41.300 48.598 1.00 21.75 85 GLU A N 1
ATOM 595 C CA . GLU A 1 85 ? 23.908 40.248 49.608 1.00 23.74 85 GLU A CA 1
ATOM 596 C C . GLU A 1 85 ? 22.880 40.309 50.746 1.00 24.04 85 GLU A C 1
ATOM 597 O O . GLU A 1 85 ? 22.709 39.333 51.492 1.00 24.89 85 GLU A O 1
ATOM 603 N N . VAL A 1 86 ? 22.143 41.415 50.877 1.00 22.32 86 VAL A N 1
ATOM 604 C CA . VAL A 1 86 ? 21.135 41.480 51.930 1.00 25.13 86 VAL A CA 1
ATOM 605 C C . VAL A 1 86 ? 19.905 40.651 51.628 1.00 22.18 86 VAL A C 1
ATOM 606 O O . VAL A 1 86 ? 19.042 40.481 52.486 1.00 26.55 86 VAL A O 1
ATOM 610 N N . ALA A 1 87 ? 19.767 40.131 50.398 1.00 20.89 87 ALA A N 1
ATOM 611 C CA . ALA A 1 87 ? 18.557 39.473 49.956 1.00 20.40 87 ALA A CA 1
ATOM 612 C C . ALA A 1 87 ? 18.855 38.049 49.476 1.00 16.83 87 ALA A C 1
ATOM 613 O O . ALA A 1 87 ? 19.972 37.773 49.039 1.00 22.10 87 ALA A O 1
ATOM 615 N N . PRO A 1 88 ? 17.879 37.143 49.553 1.00 20.80 88 PRO A N 1
ATOM 616 C CA . PRO A 1 88 ? 18.029 35.823 48.927 1.00 19.04 88 PRO A CA 1
ATOM 617 C C . PRO A 1 88 ? 18.075 35.975 47.412 1.00 18.23 88 PRO A C 1
ATOM 618 O O . PRO A 1 88 ? 17.604 36.978 46.853 1.00 20.77 88 PRO A O 1
ATOM 622 N N . GLU A 1 89 ? 18.691 34.991 46.754 1.00 18.34 89 GLU A N 1
ATOM 623 C CA . GLU A 1 89 ? 18.678 35.023 45.278 1.00 18.58 89 GLU A CA 1
ATOM 624 C C . GLU A 1 89 ? 17.247 34.958 44.735 1.00 17.07 89 GLU A C 1
ATOM 625 O O . GLU A 1 89 ? 16.346 34.369 45.328 1.00 16.86 89 GLU A O 1
ATOM 631 N N . ASP A 1 90 ? 17.046 35.599 43.569 1.00 15.51 90 ASP A N 1
ATOM 632 C CA . ASP A 1 90 ? 15.695 35.692 43.035 1.00 14.98 90 ASP A CA 1
ATOM 633 C C . ASP A 1 90 ? 15.730 35.526 41.514 1.00 13.19 90 ASP A C 1
ATOM 634 O O . ASP A 1 90 ? 16.779 35.680 40.860 1.00 16.15 90 ASP A O 1
ATOM 639 N N . ALA A 1 91 ? 14.582 35.109 40.994 1.00 13.26 91 ALA A N 1
ATOM 640 C CA . ALA A 1 91 ? 14.499 34.793 39.550 1.00 13.12 91 ALA A CA 1
ATOM 641 C C . ALA A 1 91 ? 14.670 36.005 38.679 1.00 14.81 91 ALA A C 1
ATOM 642 O O . ALA A 1 91 ? 15.152 35.885 37.546 1.00 14.61 91 ALA A O 1
ATOM 644 N N . ASP A 1 92 ? 14.237 37.196 39.129 1.00 14.08 92 ASP A N 1
ATOM 645 C CA . ASP A 1 92 ? 14.382 38.342 38.230 1.00 12.94 92 ASP A CA 1
ATOM 646 C C . ASP A 1 92 ? 15.855 38.746 38.079 1.00 13.50 92 ASP A C 1
ATOM 647 O O . ASP A 1 92 ? 16.346 38.887 36.964 1.00 14.03 92 ASP A O 1
ATOM 652 N N . SER A 1 93 ? 16.582 38.932 39.187 1.00 12.95 93 SER A N 1
ATOM 653 C CA . SER A 1 93 ? 17.998 39.264 39.101 1.00 13.48 93 SER A CA 1
ATOM 654 C C . SER A 1 93 ? 18.774 38.209 38.276 1.00 13.06 93 SER A C 1
ATOM 655 O O . SER A 1 93 ? 19.588 38.546 37.405 1.00 14.81 93 SER A O 1
ATOM 658 N N . THR A 1 94 ? 18.477 36.922 38.529 1.00 14.40 94 THR A N 1
ATOM 659 C CA . THR A 1 94 ? 19.116 35.850 37.776 1.00 15.24 94 THR A CA 1
ATOM 660 C C . THR A 1 94 ? 18.800 35.998 36.298 1.00 14.22 94 THR A C 1
ATOM 661 O O . THR A 1 94 ? 19.684 35.868 35.452 1.00 14.98 94 THR A O 1
ATOM 665 N N . GLY A 1 95 ? 17.541 36.303 35.992 1.00 13.70 95 GLY A N 1
ATOM 666 C CA . GLY A 1 95 ? 17.168 36.475 34.582 1.00 13.37 95 GLY A CA 1
ATOM 667 C C . GLY A 1 95 ? 17.902 37.627 33.920 1.00 13.18 95 GLY A C 1
ATOM 668 O O . GLY A 1 95 ? 18.315 37.513 32.750 1.00 14.77 95 GLY A O 1
ATOM 669 N N . TRP A 1 96 ? 18.119 38.751 34.620 1.00 12.97 96 TRP A N 1
ATOM 670 C CA . TRP A 1 96 ? 18.873 39.836 34.002 1.00 12.57 96 TRP A CA 1
ATOM 671 C C . TRP A 1 96 ? 20.332 39.449 33.716 1.00 13.55 96 TRP A C 1
ATOM 672 O O . TRP A 1 96 ? 20.886 39.907 32.723 1.00 14.09 96 TRP A O 1
ATOM 683 N N . VAL A 1 97 ? 20.974 38.660 34.615 1.00 13.41 97 VAL A N 1
ATOM 684 C CA . VAL A 1 97 ? 22.338 38.212 34.344 1.00 13.89 97 VAL A CA 1
ATOM 685 C C . VAL A 1 97 ? 22.356 37.303 33.130 1.00 14.29 97 VAL A C 1
ATOM 686 O O . VAL A 1 97 ? 23.225 37.451 32.255 1.00 15.70 97 VAL A O 1
ATOM 690 N N . LEU A 1 98 ? 21.446 36.329 33.083 1.00 13.66 98 LEU A N 1
ATOM 691 C CA . LEU A 1 98 ? 21.431 35.425 31.905 1.00 14.64 98 LEU A CA 1
ATOM 692 C C . LEU A 1 98 ? 21.063 36.175 30.626 1.00 15.13 98 LEU A C 1
ATOM 693 O O . LEU A 1 98 ? 21.604 35.869 29.547 1.00 15.12 98 LEU A O 1
ATOM 698 N N . ARG A 1 99 ? 20.224 37.212 30.715 1.00 13.85 99 ARG A N 1
ATOM 699 C CA . ARG A 1 99 ? 19.973 38.032 29.529 1.00 13.91 99 ARG A CA 1
ATOM 700 C C . ARG A 1 99 ? 21.227 38.731 29.033 1.00 14.37 99 ARG A C 1
ATOM 701 O O . ARG A 1 99 ? 21.455 38.800 27.821 1.00 15.16 99 ARG A O 1
ATOM 709 N N . LEU A 1 100 ? 22.043 39.279 29.939 1.00 14.04 100 LEU A N 1
ATOM 710 C CA . LEU A 1 100 ? 23.302 39.888 29.541 1.00 14.15 100 LEU A CA 1
ATOM 711 C C . LEU A 1 100 ? 24.179 38.858 28.826 1.00 14.34 100 LEU A C 1
ATOM 712 O O . LEU A 1 100 ? 24.773 39.181 27.779 1.00 15.22 100 LEU A O 1
ATOM 717 N N . ALA A 1 101 ? 24.217 37.637 29.381 1.00 14.00 101 ALA A N 1
ATOM 718 C CA . ALA A 1 101 ? 24.972 36.574 28.711 1.00 15.41 101 ALA A CA 1
ATOM 719 C C . ALA A 1 101 ? 24.444 36.287 27.321 1.00 16.14 101 ALA A C 1
ATOM 720 O O . ALA A 1 101 ? 25.242 36.122 26.385 1.00 16.63 101 ALA A O 1
ATOM 722 N N . GLU A 1 102 ? 23.122 36.232 27.141 1.00 14.54 102 GLU A N 1
ATOM 723 C CA . GLU A 1 102 ? 22.581 35.991 25.783 1.00 12.93 102 GLU A CA 1
ATOM 724 C C . GLU A 1 102 ? 22.940 37.140 24.878 1.00 14.97 102 GLU A C 1
ATOM 725 O O . GLU A 1 102 ? 23.295 36.936 23.713 1.00 16.96 102 GLU A O 1
ATOM 731 N N . LEU A 1 103 ? 22.831 38.382 25.371 1.00 15.34 103 LEU A N 1
ATOM 732 C CA . LEU A 1 103 ? 23.159 39.518 24.498 1.00 15.54 103 LEU A CA 1
ATOM 733 C C . LEU A 1 103 ? 24.619 39.472 24.053 1.00 18.62 103 LEU A C 1
ATOM 734 O O . LEU A 1 103 ? 24.934 39.930 22.952 1.00 21.27 103 LEU A O 1
ATOM 739 N N . LEU A 1 104 ? 25.497 38.907 24.878 1.00 16.71 104 LEU A N 1
ATOM 740 C CA . LEU A 1 104 ? 26.930 38.842 24.616 1.00 18.31 104 LEU A CA 1
ATOM 741 C C . LEU A 1 104 ? 27.358 37.535 23.951 1.00 18.85 104 LEU A C 1
ATOM 742 O O . LEU A 1 104 ? 28.545 37.360 23.681 1.00 21.68 104 LEU A O 1
ATOM 747 N N . GLY A 1 105 ? 26.456 36.613 23.705 1.00 15.77 105 GLY A N 1
ATOM 748 C CA . GLY A 1 105 ? 26.802 35.326 23.099 1.00 16.53 105 GLY A CA 1
ATOM 749 C C . GLY A 1 105 ? 27.487 34.369 24.031 1.00 23.46 105 GLY A C 1
ATOM 750 O O . GLY A 1 105 ? 28.167 33.440 23.564 1.00 22.26 105 GLY A O 1
ATOM 751 N N . ARG A 1 106 ? 27.369 34.585 25.343 1.00 18.35 106 ARG A N 1
ATOM 752 C CA . ARG A 1 106 ? 28.114 33.818 26.332 1.00 18.05 106 ARG A CA 1
ATOM 753 C C . ARG A 1 106 ? 27.243 32.849 27.103 1.00 17.22 106 ARG A C 1
ATOM 754 O O . ARG A 1 106 ? 27.715 32.187 28.042 1.00 16.79 106 ARG A O 1
ATOM 762 N N . SER A 1 107 ? 25.960 32.710 26.730 1.00 15.75 107 SER A N 1
ATOM 763 C CA . SER A 1 107 ? 25.037 31.912 27.527 1.00 16.02 107 SER A CA 1
ATOM 764 C C . SER A 1 107 ? 25.179 30.408 27.347 1.00 15.86 107 SER A C 1
ATOM 765 O O . SER A 1 107 ? 24.508 29.677 28.075 1.00 15.46 107 SER A O 1
ATOM 768 N N . GLY A 1 108 ? 26.103 29.954 26.464 1.00 16.43 108 GLY A N 1
ATOM 769 C CA . GLY A 1 108 ? 26.431 28.533 26.445 1.00 16.59 108 GLY A CA 1
ATOM 770 C C . GLY A 1 108 ? 27.509 28.161 27.466 1.00 16.57 108 GLY A C 1
ATOM 771 O O . GLY A 1 108 ? 27.707 26.949 27.711 1.00 16.67 108 GLY A O 1
ATOM 772 N N . GLU A 1 109 ? 28.135 29.141 28.122 1.00 16.14 109 GLU A N 1
ATOM 773 C CA . GLU A 1 109 ? 29.167 28.709 29.086 1.00 17.79 109 GLU A CA 1
ATOM 774 C C . GLU A 1 109 ? 28.556 27.890 30.223 1.00 17.46 109 GLU A C 1
ATOM 775 O O . GLU A 1 109 ? 27.377 28.056 30.573 1.00 15.64 109 GLU A O 1
ATOM 781 N N . PRO A 1 110 ? 29.308 26.956 30.849 1.00 15.36 110 PRO A N 1
ATOM 782 C CA . PRO A 1 110 ? 28.649 26.025 31.770 1.00 15.78 110 PRO A CA 1
ATOM 783 C C . PRO A 1 110 ? 28.065 26.649 33.033 1.00 14.36 110 PRO A C 1
ATOM 784 O O . PRO A 1 110 ? 27.142 26.047 33.565 1.00 18.50 110 PRO A O 1
ATOM 788 N N . TRP A 1 111 ? 28.549 27.822 33.469 1.00 17.33 111 TRP A N 1
ATOM 789 C CA . TRP A 1 111 ? 27.911 28.446 34.633 1.00 17.68 111 TRP A CA 1
ATOM 790 C C . TRP A 1 111 ? 26.461 28.822 34.340 1.00 20.65 111 TRP A C 1
ATOM 791 O O . TRP A 1 111 ? 25.677 28.974 35.279 1.00 18.94 111 TRP A O 1
ATOM 802 N N . ALA A 1 112 ? 26.076 28.932 33.059 1.00 16.76 112 ALA A N 1
ATOM 803 C CA . ALA A 1 112 ? 24.648 29.230 32.834 1.00 16.79 112 ALA A CA 1
ATOM 804 C C . ALA A 1 112 ? 23.737 28.077 33.240 1.00 18.09 112 ALA A C 1
ATOM 805 O O . ALA A 1 112 ? 22.590 28.293 33.637 1.00 17.44 112 ALA A O 1
ATOM 807 N N . ARG A 1 113 ? 24.200 26.812 33.191 1.00 16.19 113 ARG A N 1
ATOM 808 C CA . ARG A 1 113 ? 23.289 25.712 33.501 1.00 16.87 113 ARG A CA 1
ATOM 809 C C . ARG A 1 113 ? 22.685 25.792 34.909 1.00 16.43 113 ARG A C 1
ATOM 810 O O . ARG A 1 113 ? 21.460 25.615 35.041 1.00 19.91 113 ARG A O 1
ATOM 818 N N . PRO A 1 114 ? 23.467 25.986 35.985 1.00 19.05 114 PRO A N 1
ATOM 819 C CA . PRO A 1 114 ? 22.832 26.139 37.310 1.00 18.63 114 PRO A CA 1
ATOM 820 C C . PRO A 1 114 ? 21.926 27.361 37.368 1.00 18.44 114 PRO A C 1
ATOM 821 O O . PRO A 1 114 ? 20.959 27.364 38.142 1.00 18.80 114 PRO A O 1
ATOM 825 N N . GLY A 1 115 ? 22.179 28.357 36.508 1.00 18.59 115 GLY A N 1
ATOM 826 C CA . GLY A 1 115 ? 21.226 29.474 36.374 1.00 18.10 115 GLY A CA 1
ATOM 827 C C . GLY A 1 115 ? 19.907 29.062 35.749 1.00 16.25 115 GLY A C 1
ATOM 828 O O . GLY A 1 115 ? 18.820 29.403 36.255 1.00 17.23 115 GLY A O 1
ATOM 829 N N . TRP A 1 116 ? 19.951 28.286 34.631 1.00 16.33 116 TRP A N 1
ATOM 830 C CA . TRP A 1 116 ? 18.698 27.735 34.101 1.00 15.08 116 TRP A CA 1
ATOM 831 C C . TRP A 1 116 ? 17.978 26.865 35.117 1.00 16.54 116 TRP A C 1
ATOM 832 O O . TRP A 1 116 ? 16.745 26.919 35.223 1.00 17.11 116 TRP A O 1
ATOM 843 N N . GLU A 1 117 ? 18.732 26.012 35.847 1.00 19.34 117 GLU A N 1
ATOM 844 C CA . GLU A 1 117 ? 18.086 25.163 36.826 1.00 19.75 117 GLU A CA 1
ATOM 845 C C . GLU A 1 117 ? 17.455 25.989 37.927 1.00 16.92 117 GLU A C 1
ATOM 846 O O . GLU A 1 117 ? 16.367 25.672 38.394 1.00 19.28 117 GLU A O 1
ATOM 852 N N . PHE A 1 118 ? 18.132 27.051 38.344 1.00 17.21 118 PHE A N 1
ATOM 853 C CA . PHE A 1 118 ? 17.535 27.931 39.352 1.00 16.66 118 PHE A CA 1
ATOM 854 C C . PHE A 1 118 ? 16.220 28.507 38.852 1.00 16.06 118 PHE A C 1
ATOM 855 O O . PHE A 1 118 ? 15.207 28.444 39.556 1.00 16.58 118 PHE A O 1
ATOM 863 N N . LEU A 1 119 ? 16.221 29.063 37.612 1.00 16.24 119 LEU A N 1
ATOM 864 C CA . LEU A 1 119 ? 14.981 29.601 37.060 1.00 15.38 119 LEU A CA 1
ATOM 865 C C . LEU A 1 119 ? 13.898 28.545 36.987 1.00 15.85 119 LEU A C 1
ATOM 866 O O . LEU A 1 119 ? 12.744 28.809 37.318 1.00 17.39 119 LEU A O 1
ATOM 871 N N . ALA A 1 120 ? 14.248 27.294 36.547 1.00 16.40 120 ALA A N 1
ATOM 872 C CA . ALA A 1 120 ? 13.197 26.279 36.451 1.00 16.15 120 ALA A CA 1
ATOM 873 C C . ALA A 1 120 ? 12.512 26.013 37.796 1.00 15.54 120 ALA A C 1
ATOM 874 O O . ALA A 1 120 ? 11.313 25.686 37.802 1.00 18.88 120 ALA A O 1
ATOM 876 N N . ARG A 1 121 ? 13.246 26.127 38.924 1.00 16.12 121 ARG A N 1
ATOM 877 C CA . ARG A 1 121 ? 12.620 25.945 40.229 1.00 19.52 121 ARG A CA 1
ATOM 878 C C . ARG A 1 121 ? 11.524 26.960 40.493 1.00 17.20 121 ARG A C 1
ATOM 879 O O . ARG A 1 121 ? 10.638 26.680 41.331 1.00 19.71 121 ARG A O 1
ATOM 887 N N . HIS A 1 122 ? 11.548 28.116 39.786 1.00 16.85 122 HIS A N 1
ATOM 888 C CA . HIS A 1 122 ? 10.575 29.188 40.055 1.00 16.48 122 HIS A CA 1
ATOM 889 C C . HIS A 1 122 ? 9.379 29.116 39.139 1.00 16.72 122 HIS A C 1
ATOM 890 O O . HIS A 1 122 ? 8.466 29.925 39.238 1.00 16.81 122 HIS A O 1
ATOM 897 N N . VAL A 1 123 ? 9.303 28.089 38.272 1.00 17.35 123 VAL A N 1
ATOM 898 C CA . VAL A 1 123 ? 8.191 27.971 37.330 1.00 17.78 123 VAL A CA 1
ATOM 899 C C . VAL A 1 123 ? 7.013 27.261 37.971 1.00 18.35 123 VAL A C 1
ATOM 900 O O . VAL A 1 123 ? 7.154 26.128 38.478 1.00 22.37 123 VAL A O 1
ATOM 904 N N . HIS A 1 124 ? 5.876 27.923 37.997 1.00 19.65 124 HIS A N 1
ATOM 905 C CA . HIS A 1 124 ? 4.643 27.388 38.561 1.00 18.81 124 HIS A CA 1
ATOM 906 C C . HIS A 1 124 ? 3.872 26.560 37.527 1.00 20.41 124 HIS A C 1
ATOM 907 O O . HIS A 1 124 ? 4.098 26.625 36.295 1.00 20.53 124 HIS A O 1
ATOM 914 N N . ASP A 1 125 ? 2.888 25.825 38.041 1.00 23.00 125 ASP A N 1
ATOM 915 C CA . ASP A 1 125 ? 2.121 24.961 37.169 1.00 23.60 125 ASP A CA 1
ATOM 916 C C . ASP A 1 125 ? 1.257 25.739 36.198 1.00 26.31 125 ASP A C 1
ATOM 917 O O . ASP A 1 125 ? 0.869 25.191 35.157 1.00 25.51 125 ASP A O 1
ATOM 922 N N . ASP A 1 126 ? 0.928 27.003 36.485 1.00 22.18 126 ASP A N 1
ATOM 923 C CA . ASP A 1 126 ? 0.169 27.800 35.526 1.00 21.98 126 ASP A CA 1
ATOM 924 C C . ASP A 1 126 ? 1.071 28.509 34.533 1.00 24.38 126 ASP A C 1
ATOM 925 O O . ASP A 1 126 ? 0.569 29.242 33.660 1.00 25.79 126 ASP A O 1
ATOM 930 N N . GLY A 1 127 ? 2.371 28.289 34.632 1.00 18.60 127 GLY A N 1
ATOM 931 C CA . GLY A 1 127 ? 3.284 28.866 33.664 1.00 19.60 127 GLY A CA 1
ATOM 932 C C . GLY A 1 127 ? 3.932 30.150 34.115 1.00 21.77 127 GLY A C 1
ATOM 933 O O . GLY A 1 127 ? 4.942 30.537 33.537 1.00 20.69 127 GLY A O 1
ATOM 934 N N . LEU A 1 128 ? 3.390 30.804 35.139 1.00 18.15 128 LEU A N 1
ATOM 935 C CA . LEU A 1 128 ? 4.082 31.985 35.653 1.00 16.80 128 LEU A CA 1
ATOM 936 C C . LEU A 1 128 ? 5.306 31.623 36.477 1.00 16.37 128 LEU A C 1
ATOM 937 O O . LEU A 1 128 ? 5.442 30.522 37.033 1.00 19.18 128 LEU A O 1
ATOM 942 N N . VAL A 1 129 ? 6.231 32.580 36.548 1.00 15.18 129 VAL A N 1
ATOM 943 C CA . VAL A 1 129 ? 7.481 32.468 37.270 1.00 15.44 129 VAL A CA 1
ATOM 944 C C . VAL A 1 129 ? 7.398 33.314 38.531 1.00 15.42 129 VAL A C 1
ATOM 945 O O . VAL A 1 129 ? 7.004 34.486 38.462 1.00 16.22 129 VAL A O 1
ATOM 949 N N . SER A 1 130 ? 7.719 32.712 39.676 1.00 15.59 130 SER A N 1
ATOM 950 C CA . SER A 1 130 ? 7.744 33.486 40.903 1.00 14.16 130 SER A CA 1
ATOM 951 C C . SER A 1 130 ? 9.097 34.154 41.081 1.00 15.74 130 SER A C 1
ATOM 952 O O . SER A 1 130 ? 10.124 33.686 40.603 1.00 16.19 130 SER A O 1
ATOM 955 N N . THR A 1 131 ? 9.118 35.225 41.909 1.00 14.66 131 THR A N 1
ATOM 956 C CA . THR A 1 131 ? 10.407 35.848 42.175 1.00 13.81 131 THR A CA 1
ATOM 957 C C . THR A 1 131 ? 11.279 34.982 43.103 1.00 14.75 131 THR A C 1
ATOM 958 O O . THR A 1 131 ? 12.521 34.957 42.974 1.00 14.77 131 THR A O 1
ATOM 962 N N . TYR A 1 132 ? 10.647 34.355 44.086 1.00 16.51 132 TYR A N 1
ATOM 963 C CA . TYR A 1 132 ? 11.331 33.532 45.061 1.00 16.67 132 TYR A CA 1
ATOM 964 C C . TYR A 1 132 ? 10.653 32.164 45.136 1.00 15.96 132 TYR A C 1
ATOM 965 O O . TYR A 1 132 ? 9.487 32.001 44.784 1.00 16.89 132 TYR A O 1
ATOM 974 N N . VAL A 1 133 ? 11.395 31.203 45.728 1.00 18.87 133 VAL A N 1
ATOM 975 C CA . VAL A 1 133 ? 10.851 29.884 46.045 1.00 20.20 133 VAL A CA 1
ATOM 976 C C . VAL A 1 133 ? 11.006 29.701 47.539 1.00 22.81 133 VAL A C 1
ATOM 977 O O . VAL A 1 133 ? 12.010 30.149 48.098 1.00 25.82 133 VAL A O 1
ATOM 981 N N . PRO A 1 134 ? 10.069 29.024 48.191 1.00 23.42 134 PRO A N 1
ATOM 982 C CA . PRO A 1 134 ? 10.148 28.937 49.662 1.00 29.42 134 PRO A CA 1
ATOM 983 C C . PRO A 1 134 ? 11.399 28.218 50.140 1.00 29.63 134 PRO A C 1
ATOM 984 O O . PRO A 1 134 ? 12.044 28.665 51.091 1.00 38.38 134 PRO A O 1
ATOM 988 N N . ASP A 1 135 ? 11.775 27.106 49.495 1.00 31.20 135 ASP A N 1
ATOM 989 C CA . ASP A 1 135 ? 12.890 26.345 50.058 1.00 34.82 135 ASP A CA 1
ATOM 990 C C . ASP A 1 135 ? 14.195 27.109 49.924 1.00 39.38 135 ASP A C 1
ATOM 991 O O . ASP A 1 135 ? 14.962 27.188 50.889 1.00 41.05 135 ASP A O 1
ATOM 996 N N . LEU A 1 136 ? 14.449 27.726 48.752 1.00 32.26 136 LEU A N 1
ATOM 997 C CA . LEU A 1 136 ? 15.693 28.472 48.558 1.00 34.96 136 LEU A CA 1
ATOM 998 C C . LEU A 1 136 ? 15.747 29.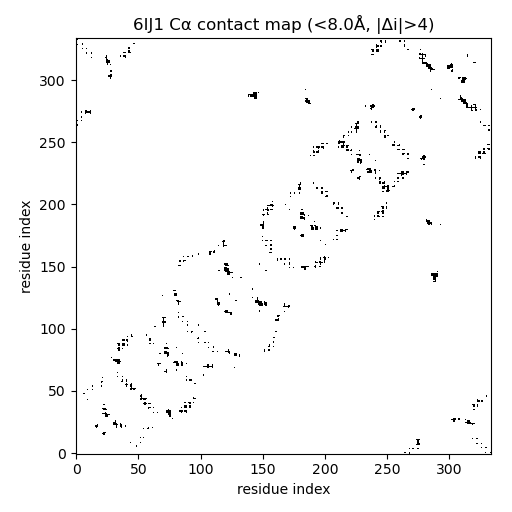780 49.347 1.00 41.37 136 LEU A C 1
ATOM 999 O O . LEU A 1 136 ? 16.856 30.229 49.668 1.00 44.73 136 LEU A O 1
ATOM 1004 N N . ALA A 1 137 ? 14.600 30.403 49.672 1.00 28.58 137 ALA A N 1
ATOM 1005 C CA . ALA A 1 137 ? 14.577 31.677 50.371 1.00 34.24 137 ALA A CA 1
ATOM 1006 C C . ALA A 1 137 ? 14.378 31.494 51.851 1.00 38.35 137 ALA A C 1
ATOM 1007 O O . ALA A 1 137 ? 14.330 32.495 52.576 1.00 32.41 137 ALA A O 1
ATOM 1009 N N . LYS A 1 138 ? 14.248 30.235 52.299 1.00 34.60 138 LYS A N 1
ATOM 1010 C CA . LYS A 1 138 ? 13.789 29.938 53.666 1.00 44.53 138 LYS A CA 1
ATOM 1011 C C . LYS A 1 138 ? 14.636 30.634 54.725 1.00 39.70 138 LYS A C 1
ATOM 1012 O O . LYS A 1 138 ? 14.110 31.192 55.700 1.00 38.89 138 LYS A O 1
ATOM 1018 N N . ALA A 1 139 ? 15.955 30.563 54.565 1.00 38.00 139 ALA A N 1
ATOM 1019 C CA . ALA A 1 139 ? 16.870 31.087 55.566 1.00 46.33 139 ALA A CA 1
ATOM 1020 C C . ALA A 1 139 ? 16.670 32.580 55.751 1.00 45.34 139 ALA A C 1
ATOM 1021 O O . ALA A 1 139 ? 16.658 33.082 56.880 1.00 43.77 139 ALA A O 1
ATOM 1023 N N . ALA A 1 140 ? 16.515 33.308 54.646 1.00 37.76 140 ALA A N 1
ATOM 1024 C CA . ALA A 1 140 ? 16.335 34.748 54.740 1.00 32.86 140 ALA A CA 1
ATOM 1025 C C . ALA A 1 140 ? 14.975 35.073 55.327 1.00 41.08 140 ALA A C 1
ATOM 1026 O O . ALA A 1 140 ? 14.853 35.929 56.217 1.00 37.05 140 ALA A O 1
ATOM 1028 N N . PHE A 1 141 ? 13.941 34.377 54.858 1.00 33.52 141 PHE A N 1
ATOM 1029 C CA . PHE A 1 141 ? 12.589 34.649 55.332 1.00 36.01 141 PHE A CA 1
ATOM 1030 C C . PHE A 1 141 ? 12.460 34.401 56.837 1.00 46.82 141 PHE A C 1
ATOM 1031 O O . PHE A 1 141 ? 11.784 35.161 57.551 1.00 29.43 141 PHE A O 1
ATOM 1039 N N . ASP A 1 142 ? 13.115 33.350 57.336 1.00 42.43 142 ASP A N 1
ATOM 1040 C CA . ASP A 1 142 ? 13.050 32.983 58.749 1.00 37.79 142 ASP A CA 1
ATOM 1041 C C . ASP A 1 142 ? 13.708 34.017 59.658 1.00 38.13 142 ASP A C 1
ATOM 1042 O O . ASP A 1 142 ? 13.527 33.956 60.884 1.00 37.73 142 ASP A O 1
ATOM 1047 N N . ARG A 1 143 ? 14.431 34.978 59.101 1.00 34.73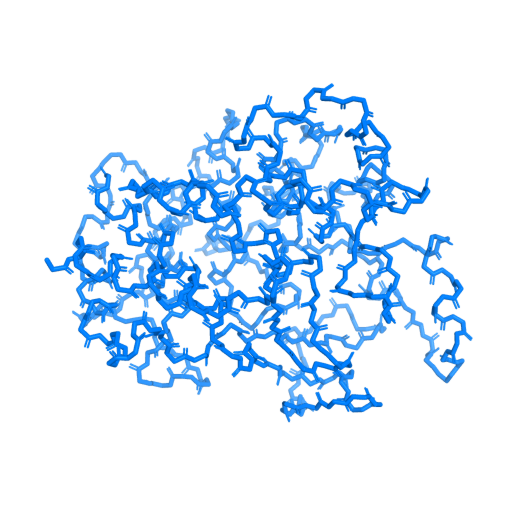 143 ARG A N 1
ATOM 1048 C CA . ARG A 1 143 ? 15.039 36.020 59.921 1.00 42.72 143 ARG A CA 1
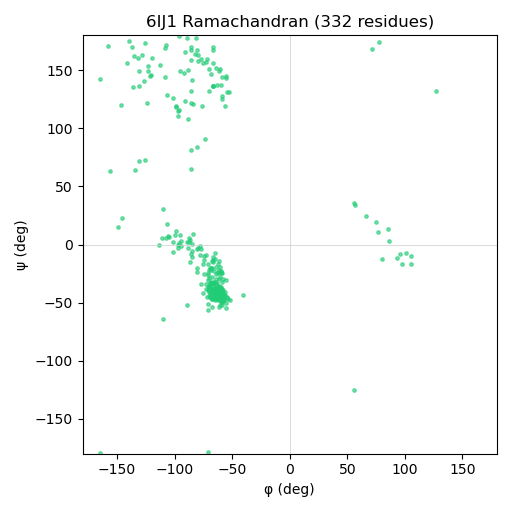ATOM 1049 C C . ARG A 1 143 ? 14.018 37.033 60.416 1.00 41.88 143 ARG A C 1
ATOM 1050 O O . ARG A 1 143 ? 14.337 37.818 61.320 1.00 39.01 143 ARG A O 1
ATOM 1058 N N . TYR A 1 144 ? 12.807 37.022 59.857 1.00 31.53 144 TYR A N 1
ATOM 1059 C CA . TYR A 1 144 ? 11.760 37.991 60.185 1.00 37.55 144 TYR A CA 1
ATOM 1060 C C . TYR A 1 144 ? 10.508 37.229 60.603 1.00 38.59 144 TYR A C 1
ATOM 1061 O O . TYR A 1 144 ? 9.520 37.170 59.852 1.00 30.90 144 TYR A O 1
ATOM 1070 N N . PRO A 1 145 ? 10.513 36.624 61.794 1.00 32.28 145 PRO A N 1
ATOM 1071 C CA . PRO A 1 145 ? 9.410 35.734 62.162 1.00 37.12 145 PRO A CA 1
ATOM 1072 C C . PRO A 1 145 ? 8.075 36.421 62.334 1.00 26.46 145 PRO A C 1
ATOM 1073 O O . PRO A 1 145 ? 7.070 35.708 62.336 1.00 30.72 145 PRO A O 1
ATOM 1077 N N . VAL A 1 146 ? 8.014 37.758 62.459 1.00 30.74 146 VAL A N 1
ATOM 1078 C CA . VAL A 1 146 ? 6.710 38.393 62.640 1.00 26.39 146 VAL A CA 1
ATOM 1079 C C . VAL A 1 146 ? 5.909 38.308 61.338 1.00 26.76 146 VAL A C 1
ATOM 1080 O O . VAL A 1 146 ? 4.677 38.183 61.355 1.00 24.89 146 VAL A O 1
ATOM 1084 N N . VAL A 1 147 ? 6.589 38.270 60.195 1.00 27.44 147 VAL A N 1
ATOM 1085 C CA . VAL A 1 147 ? 5.889 38.129 58.925 1.00 24.61 147 VAL A CA 1
ATOM 1086 C C . VAL A 1 147 ? 5.008 36.876 58.900 1.00 25.92 147 VAL A C 1
ATOM 1087 O O . VAL A 1 147 ? 5.495 35.742 59.071 1.00 28.55 147 VAL A O 1
ATOM 1091 N N . PRO A 1 148 ? 3.696 37.021 58.725 1.00 21.89 148 PRO A N 1
ATOM 1092 C CA . PRO A 1 148 ? 2.822 35.847 58.856 1.00 24.73 148 PRO A CA 1
ATOM 1093 C C . PRO 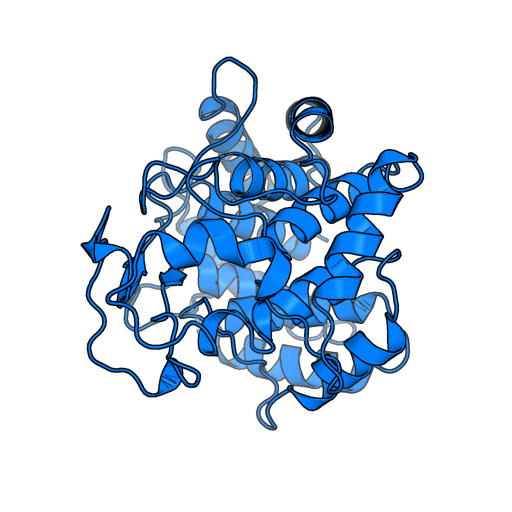A 1 148 ? 2.903 34.898 57.687 1.00 25.13 148 PRO A C 1
ATOM 1094 O O . PRO A 1 148 ? 2.623 33.704 57.857 1.00 29.36 148 PRO A O 1
ATOM 1098 N N . SER A 1 149 ? 3.282 35.383 56.501 1.00 20.15 149 SER A N 1
ATOM 1099 C CA . SER A 1 149 ? 3.311 34.508 55.340 1.00 22.80 149 SER A CA 1
ATOM 1100 C C . SER A 1 149 ? 4.127 35.202 54.239 1.00 27.70 149 SER A C 1
ATOM 1101 O O . SER A 1 149 ? 4.124 36.441 54.178 1.00 24.03 149 SER A O 1
ATOM 1104 N N . TRP A 1 150 ? 4.915 34.416 53.485 1.00 23.24 150 TRP A N 1
ATOM 1105 C CA . TRP A 1 150 ? 5.656 34.902 52.314 1.00 23.86 150 TRP A CA 1
ATOM 1106 C C . TRP A 1 150 ? 5.033 34.414 51.011 1.00 21.49 150 TRP A C 1
ATOM 1107 O O . TRP A 1 150 ? 5.671 34.512 49.927 1.00 21.94 150 TRP A O 1
ATOM 1118 N N . ASP A 1 151 ? 3.784 33.972 51.042 1.00 21.04 151 ASP A N 1
ATOM 1119 C CA . ASP A 1 151 ? 3.145 33.394 49.867 1.00 22.40 151 ASP A CA 1
ATOM 1120 C C . ASP A 1 151 ? 2.971 34.389 48.711 1.00 26.71 151 ASP A C 1
ATOM 1121 O O . ASP A 1 151 ? 2.903 33.955 47.554 1.00 25.74 151 ASP A O 1
ATOM 1126 N N . GLY A 1 152 ? 2.816 35.696 48.983 1.00 20.72 152 GLY A N 1
ATOM 1127 C CA . GLY A 1 152 ? 2.767 36.662 47.885 1.00 17.02 152 GLY A CA 1
ATOM 1128 C C . GLY A 1 152 ? 4.062 36.632 47.091 1.00 17.06 152 GLY A C 1
ATOM 1129 O O . GLY A 1 152 ? 4.048 36.603 45.849 1.00 16.63 152 GLY A O 1
ATOM 1130 N N . TRP A 1 153 ? 5.198 36.650 47.799 1.00 16.33 153 TRP A N 1
ATOM 1131 C CA . TRP A 1 153 ? 6.523 36.702 47.198 1.00 15.83 153 TRP A CA 1
ATOM 1132 C C . TRP A 1 153 ? 6.881 35.417 46.474 1.00 16.88 153 TRP A C 1
ATOM 1133 O O . TRP A 1 153 ? 7.770 35.438 45.603 1.00 16.34 153 TRP A O 1
ATOM 1144 N N . CYS A 1 154 ? 6.204 34.316 46.794 1.00 17.40 154 CYS A N 1
ATOM 1145 C CA . CYS A 1 154 ? 6.498 33.033 46.162 1.00 18.02 154 CYS A CA 1
ATOM 1146 C C . CYS A 1 154 ? 5.448 32.641 45.161 1.00 18.91 154 CYS A C 1
ATOM 1147 O O . CYS A 1 154 ? 5.547 31.539 44.596 1.00 18.10 154 CYS A O 1
ATOM 1150 N N . GLY A 1 155 ? 4.476 33.543 44.850 1.00 18.57 155 GLY A N 1
ATOM 1151 C CA . GLY A 1 155 ? 3.498 33.319 43.813 1.00 16.23 155 GLY A CA 1
ATOM 1152 C C . GLY A 1 155 ? 4.020 33.747 42.458 1.00 15.50 155 GLY A C 1
ATOM 1153 O O . GLY A 1 155 ? 5.076 34.378 42.375 1.00 16.60 155 GLY A O 1
ATOM 1154 N N . GLY A 1 156 ? 3.263 33.386 41.435 1.00 17.29 156 GLY A N 1
ATOM 1155 C CA . GLY A 1 156 ? 3.638 33.762 40.072 1.00 16.61 156 GLY A CA 1
ATOM 1156 C C . GLY A 1 156 ? 3.534 35.268 39.897 1.00 16.12 156 GLY A C 1
ATOM 1157 O O . GLY A 1 156 ? 2.535 35.885 40.253 1.00 17.85 156 GLY A O 1
ATOM 1158 N N . HIS A 1 157 ? 4.547 35.843 39.240 1.00 14.15 157 HIS A N 1
ATOM 1159 C CA . HIS A 1 157 ? 4.612 37.306 39.078 1.00 13.26 157 HIS A CA 1
ATOM 1160 C C . HIS A 1 157 ? 4.702 37.596 37.586 1.00 13.62 157 HIS A C 1
ATOM 1161 O O . HIS A 1 157 ? 5.664 37.177 36.916 1.00 14.56 157 HIS A O 1
ATOM 1168 N N . VAL A 1 158 ? 3.730 38.368 37.081 1.00 12.99 158 VAL A N 1
ATOM 1169 C CA . VAL A 1 158 ? 3.663 38.555 35.634 1.00 12.90 158 VAL A CA 1
ATOM 1170 C C . VAL A 1 158 ? 4.841 39.401 35.126 1.00 13.98 158 VAL A C 1
ATOM 1171 O O . VAL A 1 158 ? 5.326 39.183 34.009 1.00 14.55 158 VAL A O 1
ATOM 1175 N N . CYS A 1 159 ? 5.326 40.381 35.911 1.00 14.31 159 CYS A N 1
ATOM 1176 C CA . CYS A 1 159 ? 6.477 41.184 35.455 1.00 14.30 159 CYS A CA 1
ATOM 1177 C C . CYS A 1 159 ? 7.766 40.372 35.345 1.00 14.20 159 CYS A C 1
ATOM 1178 O O . CYS A 1 159 ? 8.526 40.544 34.393 1.00 15.25 159 CYS A O 1
ATOM 1181 N N . VAL A 1 160 ? 7.999 39.472 36.306 1.00 14.31 160 VAL A N 1
ATOM 1182 C CA . VAL A 1 160 ? 9.178 38.606 36.239 1.00 12.23 160 VAL A CA 1
ATOM 1183 C C . VAL A 1 160 ? 9.006 37.620 35.106 1.00 13.63 160 VAL A C 1
ATOM 1184 O O . VAL A 1 160 ? 9.950 37.363 34.346 1.00 14.36 160 VAL A O 1
ATOM 1188 N N . THR A 1 161 ? 7.792 37.072 34.967 1.00 13.78 161 THR A N 1
ATOM 1189 C CA . THR A 1 161 ? 7.537 36.144 33.853 1.00 13.79 161 THR A CA 1
ATOM 1190 C C . THR A 1 161 ? 7.771 36.845 32.534 1.00 14.59 161 THR A C 1
ATOM 1191 O O . THR A 1 161 ? 8.391 36.278 31.613 1.00 14.52 161 THR A O 1
ATOM 1195 N N . ALA A 1 162 ? 7.296 38.090 32.413 1.00 13.36 162 ALA A N 1
ATOM 1196 C CA . ALA A 1 162 ? 7.474 38.833 31.165 1.00 14.49 162 ALA A CA 1
ATOM 1197 C C . ALA A 1 162 ? 8.935 38.989 30.809 1.00 14.17 162 ALA A C 1
ATOM 1198 O O . ALA A 1 162 ? 9.284 38.908 29.633 1.00 15.55 162 ALA A O 1
ATOM 1200 N N . ALA A 1 163 ? 9.803 39.218 31.793 1.00 13.45 163 ALA A N 1
ATOM 1201 C CA . ALA A 1 163 ? 11.237 39.357 31.536 1.00 11.13 163 ALA A CA 1
ATOM 1202 C C . ALA A 1 163 ? 11.857 38.025 31.168 1.00 14.33 163 ALA A C 1
ATOM 1203 O O . ALA A 1 163 ? 12.532 37.925 30.120 1.00 15.30 163 ALA A O 1
ATOM 1205 N N . VAL A 1 164 ? 11.707 37.014 32.035 1.00 14.26 164 VAL A N 1
ATOM 1206 C CA . VAL A 1 164 ? 12.488 35.789 31.776 1.00 14.16 164 VAL A CA 1
ATOM 1207 C C . VAL A 1 164 ? 12.003 35.004 30.553 1.00 15.90 164 VAL A C 1
ATOM 1208 O O . VAL A 1 164 ? 12.789 34.231 29.994 1.00 15.16 164 VAL A O 1
ATOM 1212 N N . ALA A 1 165 ? 10.748 35.198 30.132 1.00 13.36 165 ALA A N 1
ATOM 1213 C CA . ALA A 1 165 ? 10.233 34.522 28.939 1.00 13.88 165 ALA A CA 1
ATOM 1214 C C . ALA A 1 165 ? 11.028 34.896 27.725 1.00 16.09 165 ALA A C 1
ATOM 1215 O O . ALA A 1 165 ? 10.957 34.179 26.712 1.00 16.70 165 ALA A O 1
ATOM 1217 N N . GLY A 1 166 ? 11.758 36.002 27.757 1.00 14.39 166 GLY A N 1
ATOM 1218 C CA . GLY A 1 166 ? 12.585 36.388 26.602 1.00 15.51 166 GLY A CA 1
ATOM 1219 C C . GLY A 1 166 ? 13.899 35.637 26.426 1.00 13.78 166 GLY A C 1
ATOM 1220 O O . GLY A 1 166 ? 14.607 35.886 25.440 1.00 16.73 166 GLY A O 1
ATOM 1221 N N . LEU A 1 167 ? 14.261 34.827 27.440 1.00 13.99 167 LEU A N 1
ATOM 1222 C CA . LEU A 1 167 ? 15.514 34.062 27.394 1.00 13.28 167 LEU A CA 1
ATOM 1223 C C . LEU A 1 167 ? 15.373 32.853 26.467 1.00 14.66 167 LEU A C 1
ATOM 1224 O O . LEU A 1 167 ? 14.530 31.984 26.706 1.00 15.30 167 LEU A O 1
ATOM 1229 N N . ALA A 1 168 ? 16.204 32.841 25.430 1.00 14.72 168 ALA A N 1
ATOM 1230 C CA . ALA A 1 168 ? 16.168 31.715 24.508 1.00 15.38 168 ALA A CA 1
ATOM 1231 C C . ALA A 1 168 ? 16.487 30.421 25.212 1.00 17.56 168 ALA A C 1
ATOM 1232 O O . ALA A 1 168 ? 16.007 29.359 24.787 1.00 20.85 168 ALA A O 1
ATOM 1234 N N . GLY A 1 169 ? 17.272 30.481 26.279 1.00 17.48 169 GLY A N 1
ATOM 1235 C CA . GLY A 1 169 ? 17.613 29.272 27.005 1.00 19.21 169 GLY A CA 1
ATOM 1236 C C . GLY A 1 169 ? 16.685 28.864 28.103 1.00 18.97 169 GLY A C 1
ATOM 1237 O O . GLY A 1 169 ? 16.953 27.871 28.799 1.00 19.28 169 GLY A O 1
ATOM 1238 N N . LEU A 1 170 ? 15.575 29.596 28.324 1.00 16.98 170 LEU A N 1
ATOM 1239 C CA . LEU A 1 170 ? 14.732 29.303 29.463 1.00 17.60 170 LEU A CA 1
ATOM 1240 C C . LEU A 1 170 ? 14.209 27.864 29.420 1.00 20.00 170 LEU A C 1
ATOM 1241 O O . LEU A 1 170 ? 13.631 27.446 28.394 1.00 19.31 170 LEU A O 1
ATOM 1246 N N . PRO A 1 171 ? 14.379 27.080 30.482 1.00 19.65 171 PRO A N 1
ATOM 1247 C CA . PRO A 1 171 ? 13.668 25.789 30.546 1.00 17.00 171 PRO A CA 1
ATOM 1248 C C . PRO A 1 171 ? 12.159 25.957 30.502 1.00 19.47 171 PRO A C 1
ATOM 1249 O O . PRO A 1 171 ? 11.588 26.950 30.958 1.00 20.44 171 PRO A O 1
ATOM 1253 N N . ARG A 1 172 ? 11.480 24.954 29.972 1.00 21.25 172 ARG A N 1
ATOM 1254 C CA . ARG A 1 172 ? 10.015 24.966 29.963 1.00 20.05 172 ARG A CA 1
ATOM 1255 C C . ARG A 1 172 ? 9.458 26.223 29.294 1.00 17.34 172 ARG A C 1
ATOM 1256 O O . ARG A 1 172 ? 8.421 26.726 29.705 1.00 19.58 172 ARG A O 1
ATOM 1264 N N . ARG A 1 173 ? 10.145 26.687 28.266 1.00 18.25 173 ARG A N 1
ATOM 1265 C CA . ARG A 1 173 ? 9.824 28.018 27.739 1.00 17.06 173 ARG A CA 1
ATOM 1266 C C . ARG A 1 173 ? 8.437 28.053 27.132 1.00 18.77 173 ARG A C 1
ATOM 1267 O O . ARG A 1 173 ? 7.711 29.047 27.277 1.00 18.40 173 ARG A O 1
ATOM 1275 N N . GLU A 1 174 ? 8.012 26.986 26.451 1.00 18.85 174 GLU A N 1
ATOM 1276 C CA . GLU A 1 174 ? 6.672 27.023 25.896 1.00 17.04 174 GLU A CA 1
ATOM 1277 C C . GLU A 1 174 ? 5.608 27.144 26.977 1.00 19.12 174 GLU A C 1
ATOM 1278 O O . GLU A 1 174 ? 4.614 27.872 26.818 1.00 19.17 174 GLU A O 1
ATOM 1284 N N . HIS A 1 175 ? 5.766 26.387 28.060 1.00 19.05 175 HIS A N 1
ATOM 1285 C CA . HIS A 1 175 ? 4.878 26.442 29.200 1.00 18.71 175 HIS A CA 1
ATOM 1286 C C . HIS A 1 175 ? 4.819 27.866 29.776 1.00 18.49 175 HIS A C 1
ATOM 1287 O O . HIS A 1 175 ? 3.739 28.368 30.105 1.00 18.91 175 HIS A O 1
ATOM 1294 N N . VAL A 1 176 ? 5.980 28.500 29.894 1.00 17.61 176 VAL A N 1
ATOM 1295 C CA . VAL A 1 176 ? 6.056 29.850 30.465 1.00 17.77 176 VAL A CA 1
ATOM 1296 C C . VAL A 1 176 ? 5.424 30.866 29.521 1.00 18.47 176 VAL A C 1
ATOM 1297 O O . VAL A 1 176 ? 4.657 31.742 29.958 1.00 17.99 176 VAL A O 1
ATOM 1301 N N . VAL A 1 177 ? 5.732 30.776 28.221 1.00 16.84 177 VAL A N 1
ATOM 1302 C CA . VAL A 1 177 ? 5.093 31.684 27.266 1.00 15.76 177 VAL A CA 1
ATOM 1303 C C . VAL A 1 177 ? 3.571 31.531 27.307 1.00 17.09 177 VAL A C 1
ATOM 1304 O O . VAL A 1 177 ? 2.837 32.531 27.249 1.00 17.41 177 VAL A O 1
ATOM 1308 N N . ASN A 1 178 ? 3.054 30.281 27.390 1.00 17.69 178 ASN A N 1
ATOM 1309 C CA . ASN A 1 178 ? 1.604 30.109 27.451 1.00 21.90 178 ASN A CA 1
ATOM 1310 C C . ASN A 1 178 ? 1.017 30.778 28.676 1.00 17.18 178 ASN A C 1
ATOM 1311 O O . ASN A 1 178 ? -0.036 31.419 28.580 1.00 19.40 178 ASN A O 1
ATOM 1316 N N . GLY A 1 179 ? 1.723 30.689 29.813 1.00 17.52 179 GLY A N 1
ATOM 1317 C CA . GLY A 1 179 ? 1.239 31.306 31.031 1.00 18.04 179 GLY A CA 1
ATOM 1318 C C . GLY A 1 179 ? 1.268 32.819 30.903 1.00 17.87 179 GLY A C 1
ATOM 1319 O O . GLY A 1 179 ? 0.320 33.501 31.321 1.00 18.30 179 GLY A O 1
ATOM 1320 N N . LEU A 1 180 ? 2.316 33.340 30.280 1.00 16.53 180 LEU A N 1
ATOM 1321 C CA . LEU A 1 180 ? 2.395 34.792 30.066 1.00 15.37 180 LEU A CA 1
ATOM 1322 C C . LEU A 1 180 ? 1.260 35.270 29.175 1.00 17.15 180 LEU A C 1
ATOM 1323 O O . LEU A 1 180 ? 0.557 36.246 29.505 1.00 16.37 180 LEU A O 1
ATOM 1328 N N . LEU A 1 181 ? 0.998 34.551 28.068 1.00 16.40 181 LEU A N 1
ATOM 1329 C CA . LEU A 1 181 ? -0.091 34.945 27.178 1.00 16.40 181 LEU A CA 1
ATOM 1330 C C . LEU A 1 181 ? -1.435 34.924 27.893 1.00 15.73 181 LEU A C 1
ATOM 1331 O O . LEU A 1 181 ? -2.243 35.838 27.692 1.00 18.22 181 LEU A O 1
ATOM 1336 N N . ARG A 1 182 ? -1.672 33.924 28.779 1.00 15.94 182 ARG A N 1
ATOM 1337 C CA . ARG A 1 182 ? -2.946 33.870 29.479 1.00 18.93 182 ARG A CA 1
ATOM 1338 C C . ARG A 1 182 ? -3.104 35.022 30.482 1.00 17.31 182 ARG A C 1
ATOM 1339 O O . ARG A 1 182 ? -4.239 35.387 30.843 1.00 21.56 182 ARG A O 1
ATOM 1347 N N . ALA A 1 183 ? -1.998 35.649 30.906 1.00 16.88 183 ALA A N 1
ATOM 1348 C CA . ALA A 1 183 ? -2.090 36.748 31.858 1.00 16.00 183 ALA A CA 1
ATOM 1349 C C . ALA A 1 183 ? -2.359 38.112 31.201 1.00 15.34 183 ALA A C 1
ATOM 1350 O O . ALA A 1 183 ? -2.532 39.120 31.922 1.00 17.03 183 ALA A O 1
ATOM 1352 N N . GLN A 1 184 ? -2.368 38.210 29.882 1.00 15.17 184 GLN A N 1
ATOM 1353 C CA . GLN A 1 184 ? -2.646 39.490 29.240 1.00 14.02 184 GLN A CA 1
ATOM 1354 C C . GLN A 1 184 ? -4.086 39.897 29.512 1.00 16.55 184 GLN A C 1
ATOM 1355 O O . GLN A 1 184 ? -4.992 39.072 29.442 1.00 19.63 184 GLN A O 1
ATOM 1361 N N . ARG A 1 185 ? -4.297 41.155 29.834 1.00 17.05 185 ARG A N 1
ATOM 1362 C CA . ARG A 1 185 ? -5.655 41.627 30.093 1.00 18.01 185 ARG A CA 1
ATOM 1363 C C . ARG A 1 185 ? -6.346 41.883 28.760 1.00 19.67 185 ARG A C 1
ATOM 1364 O O . ARG A 1 185 ? -5.691 42.095 27.752 1.00 19.22 185 ARG A O 1
ATOM 1372 N N . PRO A 1 186 ? -7.684 41.881 28.748 1.00 22.70 186 PRO A N 1
ATOM 1373 C CA . PRO A 1 186 ? -8.410 42.135 27.492 1.00 22.73 186 PRO A CA 1
ATOM 1374 C C . PRO A 1 186 ? -8.156 43.495 26.911 1.00 21.00 186 PRO A C 1
ATOM 1375 O O . PRO A 1 186 ? -8.316 43.653 25.688 1.00 25.30 186 PRO A O 1
ATOM 1379 N N . THR A 1 187 ? -7.750 44.465 27.723 1.00 19.95 187 THR A N 1
ATOM 1380 C CA . THR A 1 187 ? -7.407 45.786 27.208 1.00 20.59 187 THR A CA 1
ATOM 1381 C C . THR A 1 187 ? -6.007 45.826 26.588 1.00 19.08 187 THR A C 1
ATOM 1382 O O . THR A 1 187 ? -5.645 46.834 25.979 1.00 21.04 187 THR A O 1
ATOM 1386 N N . GLY A 1 188 ? -5.245 44.717 26.639 1.00 18.40 188 GLY A N 1
ATOM 1387 C CA . GLY A 1 188 ? -3.989 44.573 25.924 1.00 16.72 188 GLY A CA 1
ATOM 1388 C C . GLY A 1 188 ? -2.725 44.661 26.786 1.00 15.25 188 GLY A C 1
ATOM 1389 O O . GLY A 1 188 ? -1.650 44.301 26.321 1.00 16.30 188 GLY A O 1
ATOM 1390 N N . GLU A 1 189 ? -2.836 45.184 27.991 1.00 16.76 189 GLU A N 1
ATOM 1391 C CA . GLU A 1 189 ? -1.660 45.271 28.835 1.00 16.38 189 GLU A CA 1
ATOM 1392 C C . GLU A 1 189 ? -1.486 44.061 29.717 1.00 16.02 189 GLU A C 1
ATOM 1393 O O . GLU A 1 189 ? -2.397 43.262 29.964 1.00 17.78 189 GLU A O 1
ATOM 1399 N N . TRP A 1 190 ? -0.276 43.956 30.277 1.00 14.63 190 TRP A N 1
ATOM 1400 C CA . TRP A 1 190 ? -0.038 42.985 31.326 1.00 14.49 190 TRP A CA 1
ATOM 1401 C C . TRP A 1 190 ? 0.132 43.699 32.649 1.00 15.06 190 TRP A C 1
ATOM 1402 O O . TRP A 1 190 ? 0.785 44.737 32.691 1.00 17.46 190 TRP A O 1
ATOM 1413 N N . PRO A 1 191 ? -0.343 43.121 33.727 1.00 16.32 191 PRO A N 1
ATOM 1414 C CA . PRO A 1 191 ? -0.124 43.694 35.045 1.00 16.86 191 PRO A CA 1
ATOM 1415 C C . PRO A 1 191 ? 1.275 43.355 35.556 1.00 16.57 191 PRO A C 1
ATOM 1416 O O . PRO A 1 191 ? 1.938 42.460 35.055 1.00 15.35 191 PRO A O 1
ATOM 1420 N N . ALA A 1 192 ? 1.716 44.095 36.580 1.00 15.59 192 ALA A N 1
ATOM 1421 C CA . ALA A 1 192 ? 3.021 43.900 37.200 1.00 14.92 192 ALA A CA 1
ATOM 1422 C C . ALA A 1 192 ? 2.790 43.640 38.683 1.00 14.82 192 ALA A C 1
ATOM 1423 O O . ALA A 1 192 ? 1.835 44.156 39.264 1.00 17.62 192 ALA A O 1
ATOM 1425 N N . TYR A 1 193 ? 3.677 42.855 39.294 1.00 12.76 193 TYR A N 1
ATOM 1426 C CA . TYR A 1 193 ? 3.639 42.694 40.737 1.00 14.62 193 TYR A CA 1
ATOM 1427 C C . TYR A 1 193 ? 4.477 43.751 41.421 1.00 14.34 193 TYR A C 1
ATOM 1428 O O . TYR A 1 193 ? 3.962 44.480 42.287 1.00 14.20 193 TYR A O 1
ATOM 1437 N N . TRP A 1 194 ? 5.736 43.907 41.016 1.00 12.51 194 TRP A N 1
ATOM 1438 C CA . TRP A 1 194 ? 6.668 44.780 41.705 1.00 13.24 194 TRP A CA 1
ATOM 1439 C C . TRP A 1 194 ? 6.652 46.224 41.220 1.00 13.30 194 TRP A C 1
ATOM 1440 O O . TRP A 1 194 ? 7.467 47.002 41.726 1.00 13.97 194 TRP A O 1
ATOM 1451 N N . TRP A 1 195 ? 5.870 46.563 40.204 1.00 13.84 195 TRP A N 1
ATOM 1452 C CA . TRP A 1 195 ? 6.004 47.880 39.575 1.00 11.56 195 TRP A CA 1
ATOM 1453 C C . TRP A 1 195 ? 4.663 48.573 39.557 1.00 14.84 195 TRP A C 1
ATOM 1454 O O . TRP A 1 195 ? 3.626 47.959 39.318 1.00 15.31 195 TRP A O 1
ATOM 1465 N N . ILE A 1 196 ? 4.702 49.894 39.812 1.00 13.20 196 ILE A N 1
ATOM 1466 C CA . ILE A 1 196 ? 3.511 50.736 39.746 1.00 16.52 196 ILE A CA 1
ATOM 1467 C C . ILE A 1 196 ? 2.978 50.850 38.313 1.00 15.29 196 ILE A C 1
ATOM 1468 O O . ILE A 1 196 ? 1.772 50.939 38.108 1.00 16.58 196 ILE A O 1
ATOM 1473 N N . ASP A 1 197 ? 3.862 50.865 37.333 1.00 13.76 197 ASP A N 1
ATOM 1474 C CA . ASP A 1 197 ? 3.513 51.159 35.951 1.00 13.75 197 ASP A CA 1
ATOM 1475 C C . ASP A 1 197 ? 3.330 49.853 35.181 1.00 15.14 197 ASP A C 1
ATOM 1476 O O . ASP A 1 197 ? 4.315 49.150 34.978 1.00 15.43 197 ASP A O 1
ATOM 1481 N N . PRO A 1 198 ? 2.130 49.533 34.700 1.00 14.50 198 PRO A N 1
ATOM 1482 C CA . PRO A 1 198 ? 1.963 48.329 33.870 1.00 14.79 198 PRO A CA 1
ATOM 1483 C C . PRO A 1 198 ? 2.681 48.447 32.549 1.00 14.40 198 PRO A C 1
ATOM 1484 O O . PRO A 1 198 ? 2.848 47.411 31.869 1.00 15.33 198 PRO A O 1
ATOM 1488 N N . GLU A 1 199 ? 3.128 49.655 32.167 1.00 13.62 199 GLU A N 1
ATOM 1489 C CA . GLU A 1 199 ? 4.006 49.734 31.008 1.00 14.18 199 GLU A CA 1
ATOM 1490 C C . GLU A 1 199 ? 5.245 48.855 31.150 1.00 14.16 199 GLU A C 1
ATOM 1491 O O . GLU A 1 199 ? 5.806 48.436 30.138 1.00 14.60 199 GLU A O 1
ATOM 1497 N N . LEU A 1 200 ? 5.747 48.627 32.372 1.00 13.60 200 LEU A N 1
ATOM 1498 C CA . LEU A 1 200 ? 6.946 47.822 32.522 1.00 12.70 200 LEU A CA 1
ATOM 1499 C C . LEU A 1 200 ? 6.681 46.379 32.149 1.00 13.42 200 LEU A C 1
ATOM 1500 O O . LEU A 1 200 ? 7.398 45.847 31.282 1.00 13.03 200 LEU A O 1
ATOM 1505 N N . SER A 1 201 ? 5.658 45.745 32.749 1.00 14.18 201 SER A N 1
ATOM 1506 C CA . SER A 1 201 ? 5.382 44.345 32.400 1.00 13.91 201 SER A CA 1
ATOM 1507 C C . SER A 1 201 ? 5.011 44.229 30.935 1.00 15.22 201 SER A C 1
ATOM 1508 O O . SER A 1 201 ? 5.407 43.284 30.252 1.00 14.54 201 SER A O 1
ATOM 1511 N N . THR A 1 202 ? 4.286 45.232 30.415 1.00 12.69 202 THR A N 1
ATOM 1512 C CA . THR A 1 202 ? 3.829 45.151 29.019 1.00 12.27 202 THR A CA 1
ATOM 1513 C C . THR A 1 202 ? 4.987 45.228 28.045 1.00 13.51 202 THR A C 1
ATOM 1514 O O . THR A 1 202 ? 5.058 44.441 27.051 1.00 14.37 202 THR A O 1
ATOM 1518 N N . ALA A 1 203 ? 5.901 46.191 28.249 1.00 11.96 203 ALA A N 1
ATOM 1519 C CA . ALA A 1 203 ? 7.038 46.326 27.344 1.00 13.19 203 ALA A CA 1
ATOM 1520 C C . ALA A 1 203 ? 7.942 45.105 27.389 1.00 13.31 203 ALA A C 1
ATOM 1521 O O . ALA A 1 203 ? 8.380 44.624 26.346 1.00 14.82 203 ALA A O 1
ATOM 1523 N N . LEU A 1 204 ? 8.224 44.589 28.591 1.00 13.77 204 LEU A N 1
ATOM 1524 C CA . LEU A 1 204 ? 9.096 43.407 28.645 1.00 13.16 204 LEU A CA 1
ATOM 1525 C C . LEU A 1 204 ? 8.412 42.215 28.009 1.00 14.55 204 LEU A C 1
ATOM 1526 O O . LEU A 1 204 ? 9.075 41.455 27.301 1.00 14.93 204 LEU A O 1
ATOM 1531 N N . ALA A 1 205 ? 7.097 42.072 28.238 1.00 14.96 205 ALA A N 1
ATOM 1532 C CA . ALA A 1 205 ? 6.367 40.942 27.662 1.00 13.92 205 ALA A CA 1
ATOM 1533 C C . ALA A 1 205 ? 6.445 40.968 26.139 1.00 14.95 205 ALA A C 1
ATOM 1534 O O . ALA A 1 205 ? 6.787 39.963 25.491 1.00 15.39 205 ALA A O 1
ATOM 1536 N N . VAL A 1 206 ? 6.191 42.130 25.533 1.00 15.40 206 VAL A N 1
ATOM 1537 C CA . VAL A 1 206 ? 6.158 42.097 24.067 1.00 14.16 206 VAL A CA 1
ATOM 1538 C C . VAL A 1 206 ? 7.537 41.940 23.475 1.00 15.13 206 VAL A C 1
ATOM 1539 O O . VAL A 1 206 ? 7.696 41.342 22.410 1.00 16.83 206 VAL A O 1
ATOM 1543 N N . GLU A 1 207 ? 8.581 42.503 24.094 1.00 13.92 207 GLU A N 1
ATOM 1544 C CA . GLU A 1 207 ? 9.924 42.276 23.599 1.00 13.77 207 GLU A CA 1
ATOM 1545 C C . GLU A 1 207 ? 10.324 40.805 23.764 1.00 15.70 207 GLU A C 1
ATOM 1546 O O . GLU A 1 207 ? 10.937 40.214 22.858 1.00 16.56 207 GLU A O 1
ATOM 1552 N N . SER A 1 208 ? 9.979 40.202 24.905 1.00 14.17 208 SER A N 1
ATOM 1553 C CA . SER A 1 208 ? 10.261 38.777 25.084 1.00 14.62 208 SER A CA 1
ATOM 1554 C C . SER A 1 208 ? 9.524 37.920 24.082 1.00 17.10 208 SER A C 1
ATOM 1555 O O . SER A 1 208 ? 10.107 36.933 23.579 1.00 18.71 208 SER A O 1
ATOM 1558 N N . LEU A 1 209 ? 8.240 38.236 23.844 1.00 16.80 209 LEU A N 1
ATOM 1559 C CA . LEU A 1 209 ? 7.379 37.402 22.994 1.00 17.45 209 LEU A CA 1
ATOM 1560 C C . LEU A 1 209 ? 7.709 37.600 21.532 1.00 19.98 209 LEU A C 1
ATOM 1561 O O . LEU A 1 209 ? 7.313 36.745 20.701 1.00 19.87 209 LEU A O 1
ATOM 1566 N N . ALA A 1 210 ? 8.415 38.671 21.174 1.00 20.02 210 ALA A N 1
ATOM 1567 C CA . ALA A 1 210 ? 8.747 38.891 19.756 1.00 19.53 210 ALA A CA 1
ATOM 1568 C C . ALA A 1 210 ? 9.652 37.800 19.250 1.00 20.74 210 ALA A C 1
ATOM 1569 O O . ALA A 1 210 ? 9.781 37.623 18.050 1.00 23.53 210 ALA A O 1
ATOM 1571 N N . THR A 1 211 ? 10.194 37.014 20.172 1.00 23.36 211 THR A N 1
ATOM 1572 C CA . THR A 1 211 ? 11.208 36.046 19.866 1.00 27.87 211 THR A CA 1
ATOM 1573 C C . THR A 1 211 ? 10.605 34.640 19.742 1.00 28.94 211 THR A C 1
ATOM 1574 O O . THR A 1 211 ? 11.349 33.661 19.544 1.00 26.84 211 THR A O 1
ATOM 1578 N N . VAL A 1 212 ? 9.264 34.537 19.754 1.00 24.19 212 VAL A N 1
ATOM 1579 C CA . VAL A 1 212 ? 8.476 33.291 19.740 1.00 21.83 212 VAL A CA 1
ATOM 1580 C C . VAL A 1 212 ? 7.285 33.305 18.785 1.00 27.17 212 VAL A C 1
ATOM 1581 O O . VAL A 1 212 ? 6.513 34.271 18.735 1.00 24.17 212 VAL A O 1
ATOM 1585 N N . PRO A 1 213 ? 7.043 32.245 18.010 1.00 24.12 213 PRO A N 1
ATOM 1586 C CA . PRO A 1 213 ? 5.901 32.265 17.100 1.00 25.06 213 PRO A CA 1
ATOM 1587 C C . PRO A 1 213 ? 4.588 32.137 17.858 1.00 24.30 213 PRO A C 1
ATOM 1588 O O . PRO A 1 213 ? 4.521 31.705 19.016 1.00 31.19 213 PRO A O 1
ATOM 1592 N N . GLY A 1 214 ? 3.524 32.624 17.210 1.00 22.47 214 GLY A N 1
ATOM 1593 C CA . GLY A 1 214 ? 2.225 32.543 17.836 1.00 22.02 214 GLY A CA 1
ATOM 1594 C C . GLY A 1 214 ? 1.853 33.685 18.779 1.00 21.03 214 GLY A C 1
ATOM 1595 O O . GLY A 1 214 ? 0.748 33.675 19.358 1.00 25.28 214 GLY A O 1
ATOM 1596 N N . THR A 1 215 ? 2.697 34.692 18.908 1.00 20.66 215 THR A N 1
ATOM 1597 C CA . THR A 1 215 ? 2.448 35.762 19.860 1.00 17.36 215 THR A CA 1
ATOM 1598 C C . THR A 1 215 ? 2.122 37.070 19.180 1.00 21.03 215 THR A C 1
ATOM 1599 O O . THR A 1 215 ? 1.945 38.101 19.863 1.00 17.17 215 THR A O 1
ATOM 1603 N N . GLU A 1 216 ? 1.988 37.086 17.839 1.00 17.95 216 GLU A N 1
ATOM 1604 C CA . GLU A 1 216 ? 1.700 38.354 17.177 1.00 17.36 216 GLU A CA 1
ATOM 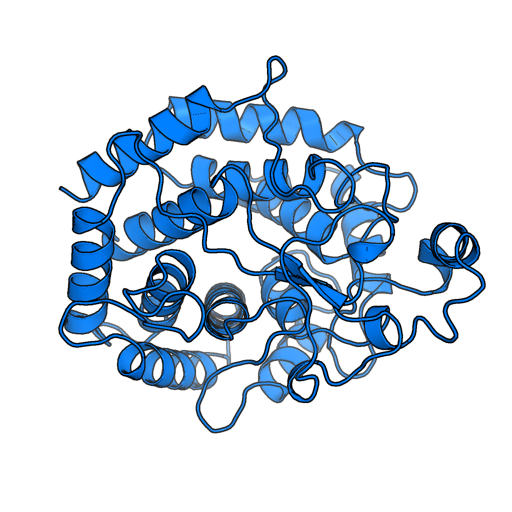1605 C C . GLU A 1 216 ? 0.356 38.967 17.605 1.00 16.73 216 GLU A C 1
ATOM 1606 O O . GLU A 1 216 ? 0.302 40.201 17.782 1.00 16.96 216 GLU A O 1
ATOM 1612 N N . PRO A 1 217 ? -0.749 38.224 17.787 1.00 15.89 217 PRO A N 1
ATOM 1613 C CA . PRO A 1 217 ? -1.981 38.866 18.241 1.00 16.27 217 PRO A CA 1
ATOM 1614 C C . PRO A 1 217 ? -1.784 39.594 19.582 1.00 16.80 217 PRO A C 1
ATOM 1615 O O . PRO A 1 217 ? -2.222 40.700 19.714 1.00 17.87 217 PRO A O 1
ATOM 1619 N N . ALA A 1 218 ? -1.137 38.935 20.541 1.00 15.93 218 ALA A N 1
ATOM 1620 C CA . ALA A 1 218 ? -0.900 39.564 21.859 1.00 14.28 218 ALA A CA 1
ATOM 1621 C C . ALA A 1 218 ? -0.068 40.837 21.691 1.00 18.40 218 ALA A C 1
ATOM 1622 O O . ALA A 1 218 ? -0.392 41.831 22.332 1.00 16.47 218 ALA A O 1
ATOM 1624 N N . ARG A 1 219 ? 0.966 40.785 20.857 1.00 14.99 219 ARG A N 1
ATOM 1625 C CA . ARG A 1 219 ? 1.842 41.967 20.658 1.00 14.98 219 ARG A CA 1
ATOM 1626 C C . ARG A 1 219 ? 1.079 43.101 19.975 1.00 18.74 219 ARG A C 1
ATOM 1627 O O . ARG A 1 219 ? 1.286 44.242 20.353 1.00 18.82 219 ARG A O 1
ATOM 1635 N N . ALA A 1 220 ? 0.234 42.782 18.999 1.00 15.48 220 ALA A N 1
ATOM 1636 C CA . ALA A 1 220 ? -0.540 43.834 18.303 1.00 17.27 220 ALA A CA 1
ATOM 1637 C C . ALA A 1 220 ? -1.516 44.502 19.275 1.00 18.59 220 ALA A C 1
ATOM 1638 O O . ALA A 1 220 ? -1.694 45.709 19.174 1.00 19.47 220 ALA A O 1
ATOM 1640 N N . ALA A 1 221 ? -2.143 43.720 20.154 1.00 17.67 221 ALA A N 1
ATOM 1641 C CA . ALA A 1 221 ? -3.109 44.271 21.129 1.00 16.25 221 ALA A CA 1
ATOM 1642 C C . ALA A 1 221 ? -2.369 45.155 22.137 1.00 18.56 221 ALA A C 1
ATOM 1643 O O . ALA A 1 221 ? -2.874 46.223 22.465 1.00 18.25 221 ALA A O 1
ATOM 1645 N N . ALA A 1 222 ? -1.198 44.713 22.584 1.00 16.28 222 ALA A N 1
ATOM 1646 C CA . ALA A 1 222 ? -0.415 45.496 23.563 1.00 16.48 222 ALA A CA 1
ATOM 1647 C C . ALA A 1 222 ? 0.071 46.800 22.926 1.00 17.67 222 ALA A C 1
ATOM 1648 O O . ALA A 1 222 ? 0.099 47.813 23.617 1.00 17.80 222 ALA A O 1
ATOM 1650 N N . ALA A 1 223 ? 0.474 46.755 21.659 1.00 16.24 223 ALA A N 1
ATOM 1651 C CA . ALA A 1 223 ? 0.974 47.983 21.002 1.00 14.99 223 ALA A CA 1
ATOM 1652 C C . ALA A 1 223 ? -0.153 49.012 20.959 1.00 16.07 223 ALA A C 1
ATOM 1653 O O . ALA A 1 223 ? 0.112 50.189 21.152 1.00 17.62 223 ALA A O 1
ATOM 1655 N N . ARG A 1 224 ? -1.368 48.551 20.688 1.00 17.30 224 ARG A N 1
ATOM 1656 C CA . ARG A 1 224 ? -2.507 49.453 20.628 1.00 18.23 224 ARG A CA 1
ATOM 1657 C C . ARG A 1 224 ? -2.802 50.050 22.008 1.00 18.35 224 ARG A C 1
ATOM 1658 O O . ARG A 1 224 ? -3.072 51.254 22.127 1.00 19.09 224 ARG A O 1
ATOM 1666 N N . TRP A 1 225 ? -2.742 49.235 23.068 1.00 15.64 225 TRP A N 1
ATOM 1667 C CA . TRP A 1 225 ? -2.919 49.768 24.420 1.00 15.96 225 TRP A CA 1
ATOM 1668 C C . TRP A 1 225 ? -1.874 50.847 24.698 1.00 17.41 225 TRP A C 1
ATOM 1669 O O . TRP A 1 225 ? -2.193 51.956 25.198 1.00 17.16 225 TRP A O 1
ATOM 1680 N N . ALA A 1 226 ? -0.618 50.543 24.397 1.00 16.09 226 ALA A N 1
ATOM 1681 C CA . ALA A 1 226 ? 0.480 51.464 24.709 1.00 15.18 226 ALA A CA 1
ATOM 1682 C C . ALA A 1 226 ? 0.356 52.751 23.915 1.00 17.03 226 ALA A C 1
ATOM 1683 O O . ALA A 1 226 ? 0.664 53.828 24.446 1.00 17.09 226 ALA A O 1
ATOM 1685 N N . ALA A 1 227 ? -0.054 52.675 22.629 1.00 16.22 227 ALA A N 1
ATOM 1686 C CA . ALA A 1 227 ? -0.126 53.901 21.854 1.00 16.34 227 ALA A CA 1
ATOM 1687 C C . ALA A 1 227 ? -1.147 54.854 22.445 1.00 18.40 227 ALA A C 1
ATOM 1688 O O . ALA A 1 227 ? -0.949 56.079 22.409 1.00 18.62 227 ALA A O 1
ATOM 1690 N N . GLY A 1 228 ? -2.224 54.326 23.030 1.00 16.46 228 GLY A N 1
ATOM 1691 C CA . GLY A 1 228 ? -3.241 55.158 23.654 1.00 17.57 228 GLY A CA 1
ATOM 1692 C C . GLY A 1 228 ? -2.796 55.818 24.941 1.00 22.16 228 GLY A C 1
ATOM 1693 O O . GLY A 1 228 ? -3.485 56.743 25.411 1.00 23.79 228 GLY A O 1
ATOM 1694 N N . ARG A 1 229 ? -1.700 55.322 25.551 1.00 18.08 229 ARG A N 1
ATOM 1695 C CA . ARG A 1 229 ? -1.155 55.882 26.802 1.00 16.32 229 ARG A CA 1
ATOM 1696 C C . ARG A 1 229 ? -0.324 57.121 26.548 1.00 18.09 229 ARG A C 1
ATOM 1697 O O . ARG A 1 229 ? -0.082 57.899 27.484 1.00 18.64 229 ARG A O 1
ATOM 1705 N N . ILE A 1 230 ? 0.199 57.256 25.338 1.00 16.93 230 ILE A N 1
ATOM 1706 C CA . ILE A 1 230 ? 1.106 58.337 24.954 1.00 17.18 230 ILE A CA 1
ATOM 1707 C C . ILE A 1 230 ? 0.276 59.560 24.565 1.00 19.55 230 ILE A C 1
ATOM 1708 O O . ILE A 1 230 ? -0.563 59.515 23.659 1.00 20.37 230 ILE A O 1
ATOM 1713 N N . GLY A 1 231 ? 0.492 60.663 25.276 1.00 16.70 231 GLY A N 1
ATOM 1714 C CA . GLY A 1 231 ? -0.289 61.871 25.030 1.00 16.94 231 GLY A CA 1
ATOM 1715 C C . GLY A 1 231 ? 0.243 62.653 23.848 1.00 17.87 231 GLY A C 1
ATOM 1716 O O . GLY A 1 231 ? 1.236 62.342 23.197 1.00 17.01 231 GLY A O 1
ATOM 1717 N N . ALA A 1 232 ? -0.474 63.757 23.557 1.00 21.15 232 ALA A N 1
ATOM 1718 C CA . ALA A 1 232 ? -0.136 64.540 22.367 1.00 21.82 232 ALA A CA 1
ATOM 1719 C C . ALA A 1 232 ? 1.253 65.158 22.453 1.00 20.56 232 ALA A C 1
ATOM 1720 O O . ALA A 1 232 ? 1.849 65.435 21.419 1.00 23.35 232 ALA A O 1
ATOM 1722 N N . ASP A 1 233 ? 1.786 65.394 23.682 1.00 20.67 233 ASP A N 1
ATOM 1723 C CA . ASP A 1 233 ? 3.157 65.861 23.846 1.00 20.94 233 ASP A CA 1
ATOM 1724 C C . ASP A 1 233 ? 4.175 64.729 23.925 1.00 19.54 233 ASP A C 1
ATOM 1725 O O . ASP A 1 233 ? 5.400 64.988 24.011 1.00 20.40 233 ASP A O 1
ATOM 1730 N N . GLY A 1 234 ? 3.724 63.473 23.718 1.00 15.77 234 GLY A N 1
ATOM 1731 C CA . GLY A 1 234 ? 4.626 62.349 23.771 1.00 16.49 234 GLY A CA 1
ATOM 1732 C C . GLY A 1 234 ? 4.726 61.681 25.129 1.00 17.77 234 GLY A C 1
ATOM 1733 O O . GLY A 1 234 ? 5.414 60.656 25.203 1.00 16.94 234 GLY A O 1
ATOM 1734 N N . ALA A 1 235 ? 4.198 62.280 26.187 1.00 15.37 235 ALA A N 1
ATOM 1735 C CA . ALA A 1 235 ? 4.460 61.775 27.544 1.00 16.03 235 ALA A CA 1
ATOM 1736 C C . ALA A 1 235 ? 3.392 60.793 27.976 1.00 15.49 235 ALA A C 1
ATOM 1737 O O . ALA A 1 235 ? 2.204 60.919 27.619 1.00 16.39 235 ALA A O 1
ATOM 1739 N N . VAL A 1 236 ? 3.790 59.800 28.793 1.00 14.03 236 VAL A N 1
ATOM 1740 C CA . VAL A 1 236 ? 2.848 59.025 29.578 1.00 14.63 236 VAL A CA 1
ATOM 1741 C C . VAL A 1 236 ? 2.836 59.642 30.971 1.00 14.52 236 VAL A C 1
ATOM 1742 O O . VAL A 1 236 ? 3.857 59.600 31.652 1.00 15.08 236 VAL A O 1
ATOM 1746 N N . THR A 1 237 ? 1.745 60.289 31.352 1.00 15.16 237 THR A N 1
ATOM 1747 C CA . THR A 1 237 ? 1.661 60.880 32.688 1.00 13.19 237 THR A CA 1
ATOM 1748 C C . THR A 1 237 ? 1.115 59.860 33.676 1.00 17.14 237 THR A C 1
ATOM 1749 O O . THR A 1 237 ? 0.348 58.939 33.321 1.00 18.36 237 THR A O 1
ATOM 1753 N N . THR A 1 238 ? 1.541 59.995 34.933 1.00 14.75 238 THR A N 1
ATOM 1754 C CA . THR A 1 238 ? 1.098 59.052 35.990 1.00 13.95 238 THR A CA 1
ATOM 1755 C C . THR A 1 238 ? 0.762 59.818 37.272 1.00 14.96 238 THR A C 1
ATOM 1756 O O . THR A 1 238 ? 1.026 60.991 37.345 1.00 15.74 238 THR A O 1
ATOM 1760 N N . HIS A 1 239 ? 0.166 59.146 38.241 1.00 15.34 239 HIS A N 1
ATOM 1761 C CA . HIS A 1 239 ? -0.149 59.822 39.522 1.00 15.07 239 HIS A CA 1
ATOM 1762 C C . HIS A 1 239 ? 1.142 60.329 40.182 1.00 14.70 239 HIS A C 1
ATOM 1763 O O . HIS A 1 239 ? 1.156 61.459 40.661 1.00 16.12 239 HIS A O 1
ATOM 1770 N N . LEU A 1 240 ? 2.195 59.516 40.186 1.00 13.22 240 LEU A N 1
ATOM 1771 C CA . LEU A 1 240 ? 3.447 59.933 40.870 1.00 13.66 240 LEU A CA 1
ATOM 1772 C C . LEU A 1 240 ? 4.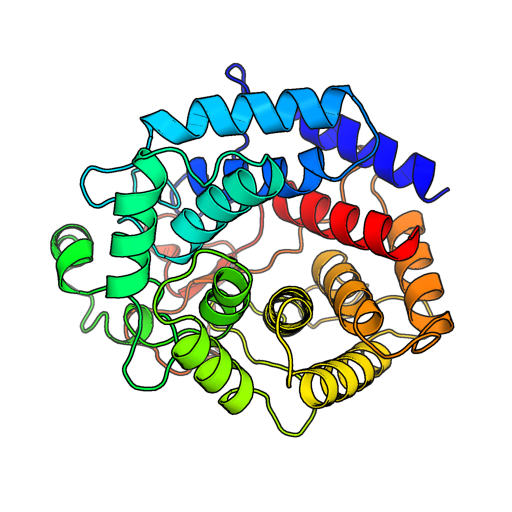283 60.872 39.998 1.00 14.27 240 LEU A C 1
ATOM 1773 O O . LEU A 1 240 ? 5.142 61.539 40.550 1.00 16.04 240 LEU A O 1
ATOM 1778 N N . HIS A 1 241 ? 4.060 60.864 38.686 1.00 12.57 241 HIS A N 1
ATOM 1779 C CA . HIS A 1 241 ? 4.801 61.762 37.761 1.00 13.42 241 HIS A CA 1
ATOM 1780 C C . HIS A 1 241 ? 3.790 62.459 36.858 1.00 15.22 241 HIS A C 1
ATOM 1781 O O . HIS A 1 241 ? 3.709 62.134 35.683 1.00 14.19 241 HIS A O 1
ATOM 1788 N N . PRO A 1 242 ? 2.999 63.414 37.387 1.00 12.83 242 PRO A N 1
ATOM 1789 C CA . PRO A 1 242 ? 1.968 64.099 36.606 1.00 13.64 242 PRO A CA 1
ATOM 1790 C C . PRO A 1 242 ? 2.448 64.922 35.401 1.00 15.70 242 PRO A C 1
ATOM 1791 O O . PRO A 1 242 ? 1.662 65.158 34.543 1.00 18.13 242 PRO A O 1
ATOM 1795 N N . GLU A 1 243 ? 3.679 65.195 35.410 1.00 14.70 243 GLU A N 1
ATOM 1796 C CA . GLU A 1 243 ? 4.278 65.962 34.294 1.00 15.70 243 GLU A CA 1
ATOM 1797 C C . GLU A 1 243 ? 4.683 64.998 33.175 1.00 17.05 243 GLU A C 1
ATOM 1798 O O . GLU A 1 243 ? 4.978 65.455 32.080 1.00 18.25 243 GLU A O 1
ATOM 1804 N N . GLY A 1 244 ? 4.730 63.738 33.463 1.00 15.07 244 GLY A N 1
ATOM 1805 C CA . GLY A 1 244 ? 5.182 62.713 32.517 1.00 15.94 244 GLY A CA 1
ATOM 1806 C C . GLY A 1 244 ? 6.265 61.890 33.181 1.00 14.31 244 GLY A C 1
ATOM 1807 O O . GLY A 1 244 ? 7.145 62.478 33.804 1.00 14.68 244 GLY A O 1
ATOM 1808 N N . SER A 1 245 ? 6.142 60.570 33.095 1.00 13.33 245 SER A N 1
ATOM 1809 C CA . SER A 1 245 ? 7.137 59.655 33.696 1.00 11.57 245 SER A CA 1
ATOM 1810 C C . SER A 1 245 ? 8.133 59.239 32.616 1.00 12.22 245 SER A C 1
ATOM 1811 O O . SER A 1 245 ? 7.711 58.656 31.646 1.00 13.43 245 SER A O 1
ATOM 1814 N N . PRO A 1 246 ? 9.425 59.592 32.711 1.00 11.48 246 PRO A N 1
ATOM 1815 C CA . PRO A 1 246 ? 10.383 59.132 31.720 1.00 12.62 246 PRO A CA 1
ATOM 1816 C C . PRO A 1 246 ? 10.348 57.599 31.653 1.00 12.77 246 PRO A C 1
ATOM 1817 O O . PRO A 1 246 ? 10.384 57.068 30.586 1.00 13.64 246 PRO A O 1
ATOM 1821 N N . PHE A 1 247 ? 10.250 56.934 32.804 1.00 12.09 247 PHE A N 1
ATOM 1822 C CA . PHE A 1 247 ? 10.220 55.458 32.792 1.00 12.23 247 PHE A CA 1
ATOM 1823 C C . PHE A 1 247 ? 9.011 54.937 32.020 1.00 13.20 247 PHE A C 1
ATOM 1824 O O . PHE A 1 247 ? 9.153 54.093 31.105 1.00 13.29 247 PHE A O 1
ATOM 1832 N N . ALA A 1 248 ? 7.810 55.402 32.387 1.00 12.93 248 ALA A N 1
ATOM 1833 C CA . ALA A 1 248 ? 6.615 54.858 31.735 1.00 11.79 248 ALA A CA 1
ATOM 1834 C C . ALA A 1 248 ? 6.556 55.263 30.276 1.00 13.38 248 ALA A C 1
ATOM 1835 O O . ALA A 1 248 ? 6.010 54.502 29.444 1.00 13.41 248 ALA A O 1
ATOM 1837 N N . THR A 1 249 ? 7.051 56.471 29.944 1.00 13.17 249 THR A N 1
ATOM 1838 C CA . THR A 1 249 ? 7.040 56.924 28.551 1.00 11.90 249 THR A CA 1
ATOM 1839 C C . THR A 1 249 ? 7.954 56.033 27.702 1.00 13.39 249 THR A C 1
ATOM 1840 O O . THR A 1 249 ? 7.591 55.624 26.588 1.00 13.65 249 THR A O 1
ATOM 1844 N N . ALA A 1 250 ? 9.157 55.748 28.200 1.00 13.13 250 ALA A N 1
ATOM 1845 C CA . ALA A 1 250 ? 10.089 54.885 27.485 1.00 13.02 250 ALA A CA 1
ATOM 1846 C C . ALA A 1 250 ? 9.522 53.482 27.295 1.00 13.97 250 ALA A C 1
ATOM 1847 O O . ALA A 1 250 ? 9.630 52.901 26.194 1.00 13.74 250 ALA A O 1
ATOM 1849 N N . LEU A 1 251 ? 8.886 52.955 28.331 1.00 13.41 251 LEU A N 1
ATOM 1850 C CA . LEU A 1 251 ? 8.324 51.616 28.235 1.00 12.60 251 LEU A CA 1
ATOM 1851 C C . LEU A 1 251 ? 7.133 51.595 27.296 1.00 14.39 251 LEU A C 1
ATOM 1852 O O . LEU A 1 251 ? 6.991 50.630 26.525 1.00 14.25 251 LEU A O 1
ATOM 1857 N N . ALA A 1 252 ? 6.282 52.626 27.311 1.00 13.83 252 ALA A N 1
ATOM 1858 C CA . ALA A 1 252 ? 5.170 52.632 26.357 1.00 13.81 252 ALA A CA 1
ATOM 1859 C C . ALA A 1 252 ? 5.696 52.702 24.935 1.00 14.62 252 ALA A C 1
ATOM 1860 O O . ALA A 1 252 ? 5.168 51.997 24.056 1.00 14.15 252 ALA A O 1
ATOM 1862 N N . LEU A 1 253 ? 6.710 53.552 24.665 1.00 13.15 253 LEU A N 1
ATOM 1863 C CA . LEU A 1 253 ? 7.328 53.598 23.335 1.00 12.73 253 LEU A CA 1
ATOM 1864 C C . LEU A 1 253 ? 7.735 52.194 22.891 1.00 14.73 253 LEU A C 1
ATOM 1865 O O . LEU A 1 253 ? 7.441 51.762 21.756 1.00 14.32 253 LEU A O 1
ATOM 1870 N N . ARG A 1 254 ? 8.411 51.471 23.785 1.00 13.72 254 ARG A N 1
ATOM 1871 C CA . ARG A 1 254 ? 8.936 50.146 23.434 1.00 13.83 254 ARG A CA 1
ATOM 1872 C C . ARG A 1 254 ? 7.820 49.157 23.170 1.00 13.61 254 ARG A C 1
ATOM 1873 O O . ARG A 1 254 ? 7.967 48.346 22.229 1.00 15.88 254 ARG A O 1
ATOM 1881 N N . ALA A 1 255 ? 6.680 49.273 23.860 1.00 13.41 255 ALA A N 1
ATOM 1882 C CA . ALA A 1 255 ? 5.546 48.384 23.600 1.00 14.10 255 ALA A CA 1
ATOM 1883 C C . ALA A 1 255 ? 4.910 48.714 22.241 1.00 16.22 255 ALA A C 1
ATOM 1884 O O . ALA A 1 255 ? 4.520 47.797 21.475 1.00 16.82 255 ALA A O 1
ATOM 1886 N N . VAL A 1 256 ? 4.822 50.001 21.904 1.00 14.90 256 VAL A N 1
ATOM 1887 C CA . VAL A 1 256 ? 4.253 50.353 20.597 1.00 15.83 256 VAL A CA 1
ATOM 1888 C C . VAL A 1 256 ? 5.095 49.752 19.496 1.00 18.29 256 VAL A C 1
ATOM 1889 O O . VAL A 1 256 ? 4.564 49.308 18.458 1.00 17.55 256 VAL A O 1
ATOM 1893 N N . ALA A 1 257 ? 6.416 49.778 19.660 1.00 14.77 257 ALA A N 1
ATOM 1894 C CA . ALA A 1 257 ? 7.347 49.335 18.636 1.00 16.96 257 ALA A CA 1
ATOM 1895 C C . ALA A 1 257 ? 7.225 47.838 18.354 1.00 19.25 257 ALA A C 1
ATOM 1896 O O . ALA A 1 257 ? 7.788 47.393 17.331 1.00 21.10 257 ALA A O 1
ATOM 1898 N N . GLN A 1 258 ? 6.439 47.088 19.140 1.00 15.91 258 GLN A N 1
ATOM 1899 C CA . GLN A 1 258 ? 6.211 45.675 18.810 1.00 18.02 258 GLN A CA 1
ATOM 1900 C C . GLN A 1 258 ? 4.908 45.414 18.089 1.00 20.05 258 GLN A C 1
ATOM 1901 O O . GLN A 1 258 ? 4.537 44.244 17.891 1.00 19.03 258 GLN A O 1
ATOM 1907 N N . GLY A 1 259 ? 4.242 46.469 17.618 1.00 18.18 259 GLY A N 1
ATOM 1908 C CA . GLY A 1 259 ? 3.184 46.312 16.632 1.00 17.13 259 GLY A CA 1
ATOM 1909 C C . GLY A 1 259 ? 3.717 45.918 15.276 1.00 17.19 259 GLY A C 1
ATOM 1910 O O . GLY A 1 259 ? 4.909 45.745 15.024 1.00 20.22 259 GLY A O 1
ATOM 1911 N N . GLU A 1 260 ? 2.742 45.808 14.366 1.00 18.20 260 GLU A N 1
ATOM 1912 C CA . GLU A 1 260 ? 3.029 45.470 12.983 1.00 18.44 260 GLU A CA 1
ATOM 1913 C C . GLU A 1 260 ? 3.805 46.591 12.284 1.00 18.35 260 GLU A C 1
ATOM 1914 O O . GLU A 1 260 ? 3.943 47.696 12.807 1.00 18.80 260 GLU A O 1
ATOM 1920 N N . PRO A 1 261 ? 4.363 46.356 11.110 1.00 18.43 261 PRO A N 1
ATOM 1921 C CA . PRO A 1 261 ? 5.112 47.408 10.417 1.00 18.92 261 PRO A CA 1
ATOM 1922 C C . PRO A 1 261 ? 4.316 48.696 10.267 1.00 20.02 261 PRO A C 1
ATOM 1923 O O . PRO A 1 261 ? 3.147 48.702 9.849 1.00 20.95 261 PRO A O 1
ATOM 1927 N N . GLY A 1 262 ? 4.981 49.786 10.635 1.00 22.26 262 GLY A N 1
ATOM 1928 C CA . GLY A 1 262 ? 4.356 51.098 10.572 1.00 23.14 262 GLY A CA 1
ATOM 1929 C C . GLY A 1 262 ? 3.428 51.448 11.708 1.00 22.10 262 GLY A C 1
ATOM 1930 O O . GLY A 1 262 ? 3.047 52.647 11.840 1.00 19.91 262 GLY A O 1
ATOM 1931 N N . PHE A 1 263 ? 3.027 50.499 12.562 1.00 18.72 263 PHE A N 1
ATOM 1932 C CA . PHE A 1 263 ? 2.081 50.854 13.619 1.00 14.87 263 PHE A CA 1
ATOM 1933 C C . PHE A 1 263 ? 2.713 51.818 14.627 1.00 17.57 263 PHE A C 1
ATOM 1934 O O . PHE A 1 263 ? 3.860 51.626 15.056 1.00 18.54 263 PHE A O 1
ATOM 1942 N N . GLY A 1 264 ? 1.951 52.841 15.015 1.00 15.11 264 GLY A N 1
ATOM 1943 C CA . GLY A 1 264 ? 2.380 53.778 16.071 1.00 15.70 264 GLY A CA 1
ATOM 1944 C C . GLY A 1 264 ? 3.576 54.632 15.711 1.00 15.35 264 GLY A C 1
ATOM 1945 O O . GLY A 1 264 ? 4.237 55.104 16.610 1.00 17.15 264 GLY A O 1
ATOM 1946 N N . ASP A 1 265 ? 3.815 54.856 14.428 1.00 15.47 265 ASP A N 1
ATOM 1947 C CA . ASP A 1 265 ? 4.956 55.702 13.999 1.00 14.39 265 ASP A CA 1
ATOM 1948 C C . ASP A 1 265 ? 4.891 57.069 14.700 1.00 16.49 265 ASP A C 1
ATOM 1949 O O . ASP A 1 265 ? 5.915 57.541 15.197 1.00 17.21 265 ASP A O 1
ATOM 1954 N N . ALA A 1 266 ? 3.713 57.678 14.706 1.00 15.64 266 ALA A N 1
ATOM 1955 C CA . ALA A 1 266 ? 3.525 59.018 15.304 1.00 15.46 266 ALA A CA 1
ATOM 1956 C C . ALA A 1 266 ? 3.792 58.992 16.811 1.00 15.23 266 ALA A C 1
ATOM 1957 O O . ALA A 1 266 ? 4.489 59.861 17.294 1.00 16.05 266 ALA A O 1
ATOM 1959 N N . GLN A 1 267 ? 3.228 58.011 17.501 1.00 14.79 267 GLN A N 1
ATOM 1960 C CA . GLN A 1 267 ? 3.378 57.934 18.974 1.00 13.81 267 GLN A CA 1
ATOM 1961 C C . GLN A 1 267 ? 4.844 57.685 19.345 1.00 16.99 267 GLN A C 1
ATOM 1962 O O . GLN A 1 267 ? 5.316 58.264 20.316 1.00 15.61 267 GLN A O 1
ATOM 1968 N N . ILE A 1 268 ? 5.526 56.837 18.588 1.00 13.95 268 ILE A N 1
ATOM 1969 C CA . ILE A 1 268 ? 6.951 56.545 18.890 1.00 14.92 268 ILE A CA 1
ATOM 1970 C C . ILE A 1 268 ? 7.764 57.826 18.680 1.00 15.85 268 ILE A C 1
ATOM 1971 O O . ILE A 1 268 ? 8.569 58.141 19.537 1.00 17.09 268 ILE A O 1
ATOM 1976 N N . ARG A 1 269 ? 7.543 58.541 17.579 1.00 14.08 269 ARG A N 1
ATOM 1977 C CA . ARG A 1 269 ? 8.324 59.784 17.345 1.00 15.93 269 ARG A CA 1
ATOM 1978 C C . ARG A 1 269 ? 7.996 60.814 18.436 1.00 15.38 269 ARG A C 1
ATOM 1979 O O . ARG A 1 269 ? 8.913 61.492 18.901 1.00 16.90 269 ARG A O 1
ATOM 1987 N N . ALA A 1 270 ? 6.727 60.911 18.823 1.00 15.85 270 ALA A N 1
ATOM 1988 C CA . ALA A 1 270 ? 6.325 61.887 19.859 1.00 14.15 270 ALA A CA 1
ATOM 1989 C C . ALA A 1 270 ? 6.965 61.530 21.205 1.00 16.53 270 ALA A C 1
ATOM 1990 O O . ALA A 1 270 ? 7.469 62.438 21.872 1.00 16.79 270 ALA A O 1
ATOM 1992 N N . ALA A 1 271 ? 6.932 60.251 21.577 1.00 14.38 271 ALA A N 1
ATOM 1993 C CA . ALA A 1 271 ? 7.508 59.824 22.870 1.00 14.49 271 ALA A CA 1
ATOM 1994 C C . ALA A 1 271 ? 9.020 60.033 22.854 1.00 14.50 271 ALA A C 1
ATOM 1995 O O . ALA A 1 271 ? 9.562 60.472 23.850 1.00 15.14 271 ALA A O 1
ATOM 1997 N N . ALA A 1 272 ? 9.667 59.738 21.730 1.00 15.42 272 ALA A N 1
ATOM 1998 C CA . ALA A 1 272 ? 11.131 59.939 21.644 1.00 13.57 272 ALA A CA 1
ATOM 1999 C C . ALA A 1 272 ? 11.450 61.431 21.793 1.00 16.34 272 ALA A C 1
ATOM 2000 O O . ALA A 1 272 ? 12.442 61.750 22.431 1.00 17.27 272 ALA A O 1
ATOM 2002 N N . GLY A 1 273 ? 10.634 62.291 21.185 1.00 16.13 273 GLY A N 1
ATOM 2003 C CA . GLY A 1 273 ? 10.841 63.745 21.292 1.00 16.30 273 GLY A CA 1
ATOM 2004 C C . GLY A 1 273 ? 10.655 64.214 22.722 1.00 16.50 273 GLY A C 1
ATOM 2005 O O . GLY A 1 273 ? 11.447 65.030 23.178 1.00 16.72 273 GLY A O 1
ATOM 2006 N N . TRP A 1 274 ? 9.608 63.733 23.388 1.00 15.05 274 TRP A N 1
ATOM 2007 C CA . TRP A 1 274 ? 9.413 64.098 24.798 1.00 15.53 274 TRP A CA 1
ATOM 2008 C C . TRP A 1 274 ? 10.622 63.674 25.633 1.00 15.65 274 TRP A C 1
ATOM 2009 O O . TRP A 1 274 ? 11.175 64.463 26.425 1.00 15.48 274 TRP A O 1
ATOM 2020 N N . LEU A 1 275 ? 11.086 62.421 25.471 1.00 15.19 275 LEU A N 1
ATOM 2021 C CA . LEU A 1 275 ? 12.279 61.988 26.198 1.00 15.08 275 LEU A CA 1
ATOM 2022 C C . LEU A 1 275 ? 13.483 62.853 25.879 1.00 16.23 275 LEU A C 1
ATOM 2023 O O . LEU A 1 275 ? 14.230 63.222 26.798 1.00 16.88 275 LEU A O 1
ATOM 2028 N N . THR A 1 276 ? 13.694 63.191 24.583 1.00 16.16 276 THR A N 1
ATOM 2029 C CA . THR A 1 276 ? 14.834 64.037 24.262 1.00 16.60 276 THR A CA 1
ATOM 2030 C C . THR A 1 276 ? 14.739 65.418 24.912 1.00 18.20 276 THR A C 1
ATOM 2031 O O . THR A 1 276 ? 15.738 65.919 25.478 1.00 19.62 276 THR A O 1
ATOM 2035 N N . ARG A 1 277 ? 13.542 66.001 24.937 1.00 17.32 277 ARG A N 1
ATOM 2036 C CA . ARG A 1 277 ? 13.360 67.342 25.474 1.00 16.74 277 ARG A CA 1
ATOM 2037 C C . ARG A 1 277 ? 13.511 67.334 26.985 1.00 19.48 277 ARG A C 1
ATOM 2038 O O . ARG A 1 277 ? 13.839 68.378 27.576 1.00 21.30 277 ARG A O 1
ATOM 2046 N N . HIS A 1 278 ? 13.271 66.194 27.641 1.00 16.54 278 HIS A N 1
ATOM 2047 C CA . HIS A 1 278 ? 13.237 66.191 29.108 1.00 16.18 278 HIS A CA 1
ATOM 2048 C C . HIS A 1 278 ? 14.489 65.571 29.738 1.00 15.33 278 HIS A C 1
ATOM 2049 O O . HIS A 1 278 ? 14.566 65.426 30.968 1.00 16.15 278 HIS A O 1
ATOM 2056 N N . GLN A 1 279 ? 15.489 65.242 28.948 1.00 15.69 279 GLN A N 1
ATOM 2057 C CA . GLN A 1 279 ? 16.734 64.782 29.515 1.00 15.25 279 GLN A CA 1
ATOM 2058 C C . GLN A 1 279 ? 17.362 65.899 30.363 1.00 16.35 279 GLN A C 1
ATOM 2059 O O . GLN A 1 279 ? 17.333 67.082 30.002 1.00 17.37 279 GLN A O 1
ATOM 2065 N N . ARG A 1 280 ? 17.874 65.523 31.523 1.00 15.63 280 ARG A N 1
ATOM 2066 C CA . ARG A 1 280 ? 18.531 66.470 32.449 1.00 15.96 280 ARG A CA 1
ATOM 2067 C C . ARG A 1 280 ? 19.892 66.901 31.898 1.00 19.03 280 ARG A C 1
ATOM 2068 O O . ARG A 1 280 ? 20.501 66.198 31.101 1.00 17.52 280 ARG A O 1
ATOM 2076 N N . PRO A 1 281 ? 20.410 68.032 32.371 1.00 17.92 281 PRO A N 1
ATOM 2077 C CA . PRO A 1 281 ? 21.736 68.483 31.905 1.00 18.42 281 PRO A CA 1
ATOM 2078 C C . PRO A 1 281 ? 22.867 67.510 32.170 1.00 19.15 281 PRO A C 1
ATOM 2079 O O . PRO A 1 281 ? 23.831 67.516 31.378 1.00 22.22 281 PRO A O 1
ATOM 2083 N N . ASP A 1 282 ? 22.754 66.610 33.149 1.00 18.39 282 ASP A N 1
ATOM 2084 C CA . ASP A 1 282 ? 23.781 65.624 33.405 1.00 16.71 282 ASP A CA 1
ATOM 2085 C C . ASP A 1 282 ? 23.641 64.342 32.582 1.00 17.62 282 ASP A C 1
ATOM 2086 O O . ASP A 1 282 ? 24.458 63.444 32.746 1.00 19.61 282 ASP A O 1
ATOM 2091 N N . GLY A 1 283 ? 22.673 64.276 31.687 1.00 17.55 283 GLY A N 1
ATOM 2092 C CA . GLY A 1 283 ? 22.495 63.144 30.780 1.00 16.71 283 GLY A CA 1
ATOM 2093 C C . GLY A 1 283 ? 21.501 62.122 31.279 1.00 16.64 283 GLY A C 1
ATOM 2094 O O . GLY A 1 283 ? 21.182 61.177 30.545 1.00 15.93 283 GLY A O 1
ATOM 2095 N N . SER A 1 284 ? 21.023 62.261 32.523 1.00 15.84 284 SER A N 1
ATOM 2096 C CA . SER A 1 284 ? 20.057 61.304 33.061 1.00 15.44 284 SER A CA 1
ATOM 2097 C C . SER A 1 284 ? 18.640 61.822 32.894 1.00 14.14 284 SER A C 1
ATOM 2098 O O . SER A 1 284 ? 18.389 62.888 32.329 1.00 16.08 284 SER A O 1
ATOM 2101 N N . TRP A 1 285 ? 17.647 61.015 33.343 1.00 14.55 285 TRP A N 1
ATOM 2102 C CA . TRP A 1 285 ? 16.249 61.435 33.416 1.00 13.52 285 TRP A CA 1
ATOM 2103 C C . TRP A 1 285 ? 15.789 61.344 34.860 1.00 12.98 285 TRP A C 1
ATOM 2104 O O . TRP A 1 285 ? 16.397 60.596 35.664 1.00 15.88 285 TRP A O 1
ATOM 2115 N N . THR A 1 286 ? 14.696 62.070 35.154 1.00 13.70 286 THR A N 1
ATOM 2116 C CA . THR A 1 286 ? 14.178 62.122 36.517 1.00 12.51 286 THR A CA 1
ATOM 2117 C C . THR A 1 286 ? 13.932 60.700 37.007 1.00 13.99 286 THR A C 1
ATOM 2118 O O . THR A 1 286 ? 13.256 59.924 36.314 1.00 13.88 286 THR A O 1
ATOM 2122 N N . PRO A 1 287 ? 14.400 60.330 38.197 1.00 12.36 287 PRO A N 1
ATOM 2123 C CA . PRO A 1 287 ? 14.169 58.958 38.661 1.00 12.58 287 PRO A CA 1
ATOM 2124 C C . PRO A 1 287 ? 12.684 58.678 38.721 1.00 11.71 287 PRO A C 1
ATOM 2125 O O . PRO A 1 287 ? 11.910 59.360 39.437 1.00 12.84 287 PRO A O 1
ATOM 2129 N N . SER A 1 288 ? 12.288 57.621 38.033 1.00 12.37 288 SER A N 1
ATOM 2130 C CA . SER A 1 288 ? 10.866 57.340 37.914 1.00 12.63 288 SER A CA 1
ATOM 2131 C C . SER A 1 288 ? 10.630 55.837 37.796 1.00 12.41 288 SER A C 1
ATOM 2132 O O . SER A 1 288 ? 9.506 55.418 37.466 1.00 12.06 288 SER A O 1
ATOM 2135 N N . ALA A 1 289 ? 11.624 55.021 38.118 1.00 11.80 289 ALA A N 1
ATOM 2136 C CA . ALA A 1 289 ? 11.448 53.569 38.064 1.00 11.41 289 ALA A CA 1
ATOM 2137 C C . ALA A 1 289 ? 10.841 53.146 39.406 1.00 12.05 289 ALA A C 1
ATOM 2138 O O . ALA A 1 289 ? 11.531 52.721 40.333 1.00 14.01 289 ALA A O 1
ATOM 2140 N N . ARG A 1 290 ? 9.523 53.308 39.506 1.00 11.15 290 ARG A N 1
ATOM 2141 C CA . ARG A 1 290 ? 8.837 53.260 40.800 1.00 12.41 290 ARG A CA 1
ATOM 2142 C C . ARG A 1 290 ? 8.466 51.816 41.104 1.00 13.82 290 ARG A C 1
ATOM 2143 O O . ARG A 1 290 ? 7.583 51.236 40.456 1.00 14.47 290 ARG A O 1
ATOM 2151 N N . LEU A 1 291 ? 9.180 51.257 42.060 1.00 14.09 291 LEU A N 1
ATOM 2152 C CA . LEU A 1 291 ? 9.110 49.847 42.434 1.00 14.73 291 LEU A CA 1
ATOM 2153 C C . LEU A 1 291 ? 8.267 49.769 43.691 1.00 16.13 291 LEU A C 1
ATOM 2154 O O . LEU A 1 291 ? 8.572 50.442 44.680 1.00 17.49 291 LEU A O 1
ATOM 2159 N N . ARG A 1 292 ? 7.232 48.945 43.689 1.00 14.67 292 ARG A N 1
ATOM 2160 C CA . ARG A 1 292 ? 6.457 48.777 44.924 1.00 15.04 292 ARG A CA 1
ATOM 2161 C C . ARG A 1 292 ? 6.915 47.503 45.618 1.00 15.60 292 ARG A C 1
ATOM 2162 O O . ARG A 1 292 ? 6.839 46.403 45.033 1.00 16.31 292 ARG A O 1
ATOM 2170 N N . MET A 1 293 ? 7.433 47.662 46.831 1.00 15.54 293 MET A N 1
ATOM 2171 C CA . MET A 1 293 ? 7.876 46.506 47.619 1.00 18.12 293 MET A CA 1
ATOM 2172 C C . MET A 1 293 ? 6.639 45.873 48.263 1.00 17.80 293 MET A C 1
ATOM 2173 O O . MET A 1 293 ? 6.257 46.167 49.410 1.00 17.15 293 MET A O 1
ATOM 2178 N N . VAL A 1 294 ? 5.969 45.019 47.480 1.00 15.44 294 VAL A N 1
ATOM 2179 C CA . VAL A 1 294 ? 4.736 44.391 47.940 1.00 15.66 294 VAL A CA 1
ATOM 2180 C C . VAL A 1 294 ? 4.993 43.662 49.249 1.00 15.67 294 VAL A C 1
ATOM 2181 O O . VAL A 1 294 ? 6.049 43.067 49.477 1.00 15.78 294 VAL A O 1
ATOM 2185 N N . LEU A 1 295 ? 3.988 43.687 50.114 1.00 15.79 295 LEU A N 1
ATOM 2186 C CA . LEU A 1 295 ? 4.178 42.988 51.371 1.00 16.71 295 LEU A CA 1
ATOM 2187 C C . LEU A 1 295 ? 4.236 41.490 51.100 1.00 18.28 295 LEU A C 1
ATOM 2188 O O . LEU A 1 295 ? 3.527 41.011 50.234 1.00 17.61 295 LEU A O 1
ATOM 2193 N N . PRO A 1 296 ? 5.024 40.746 51.879 1.00 17.64 296 PRO A N 1
ATOM 2194 C CA . PRO A 1 296 ? 5.286 39.322 51.558 1.00 16.82 296 PRO A CA 1
ATOM 2195 C C . PRO A 1 296 ? 4.054 38.443 51.465 1.00 18.99 296 PRO A C 1
ATOM 2196 O O . PRO A 1 296 ? 4.059 37.454 50.704 1.00 17.79 296 PRO A O 1
ATOM 2200 N N . TRP A 1 297 ? 2.992 38.765 52.200 1.00 18.54 297 TRP A N 1
ATOM 2201 C CA . TRP A 1 297 ? 1.788 37.964 52.206 1.00 18.71 297 TRP A CA 1
ATOM 2202 C C . TRP A 1 297 ? 0.756 38.497 51.260 1.00 18.33 297 TRP A C 1
ATOM 2203 O O . TRP A 1 297 ? -0.326 37.912 51.128 1.00 20.66 297 TRP A O 1
ATOM 2214 N N . GLU A 1 298 ? 1.067 39.591 50.540 1.00 17.32 298 GLU A N 1
ATOM 2215 C CA . GLU A 1 298 ? 0.082 40.223 49.693 1.00 17.78 298 GLU A CA 1
ATOM 2216 C C . GLU A 1 298 ? 0.139 39.652 48.281 1.00 18.96 298 GLU A C 1
ATOM 2217 O O . GLU A 1 298 ? 1.213 39.627 47.660 1.00 18.92 298 GLU A O 1
ATOM 2223 N N . THR A 1 299 ? -0.999 39.139 47.797 1.00 17.55 299 THR A N 1
ATOM 2224 C CA . THR A 1 299 ? -1.092 38.620 46.436 1.00 17.70 299 THR A CA 1
ATOM 2225 C C . THR A 1 299 ? -1.749 39.572 45.467 1.00 22.48 299 THR A C 1
ATOM 2226 O O . THR A 1 299 ? -1.742 39.326 44.257 1.00 24.12 299 THR A O 1
ATOM 2230 N N . ASP A 1 300 ? -2.277 40.676 45.937 1.00 20.69 300 ASP A N 1
ATOM 2231 C CA . ASP A 1 300 ? -3.060 41.570 45.088 1.00 22.22 300 ASP A CA 1
ATOM 2232 C C . ASP A 1 300 ? -2.639 43.014 45.326 1.00 21.23 300 ASP A C 1
ATOM 2233 O O . ASP A 1 300 ? -3.431 43.824 45.814 1.00 21.60 300 ASP A O 1
ATOM 2238 N N . PRO A 1 301 ? -1.383 43.371 45.014 1.00 19.39 301 PRO A N 1
ATOM 2239 C CA . PRO A 1 301 ? -0.938 44.729 45.334 1.00 19.37 301 PRO A CA 1
ATOM 2240 C C . PRO A 1 301 ? -1.749 45.829 44.662 1.00 19.95 301 PRO A C 1
ATOM 2241 O O . PRO A 1 301 ? -1.764 46.945 45.202 1.00 22.86 301 PRO A O 1
ATOM 2245 N N . ASP A 1 302 ? -2.408 45.573 43.524 1.00 20.10 302 ASP A N 1
ATOM 2246 C CA . ASP A 1 302 ? -3.257 46.616 42.936 1.00 23.07 302 ASP A CA 1
ATOM 2247 C C . ASP A 1 302 ? -4.366 47.049 43.899 1.00 24.71 302 ASP A C 1
ATOM 2248 O O . ASP A 1 302 ? -4.877 48.171 43.785 1.00 26.87 302 ASP A O 1
ATOM 2253 N N . SER A 1 303 ? -4.732 46.204 44.861 1.00 23.40 303 SER A N 1
ATOM 2254 C CA . SER A 1 303 ? -5.778 46.577 45.806 1.00 23.40 303 SER A CA 1
ATOM 2255 C C . SER A 1 303 ? -5.282 47.384 46.990 1.00 25.27 303 SER A C 1
ATOM 2256 O O . SER A 1 303 ? -6.104 47.874 47.776 1.00 28.76 303 SER A O 1
ATOM 2259 N N . TYR A 1 304 ? -3.976 47.502 47.194 1.00 22.18 304 TYR A N 1
ATOM 2260 C CA . TYR A 1 304 ? -3.458 48.140 48.382 1.00 21.75 304 TYR A CA 1
ATOM 2261 C C . TYR A 1 304 ? -3.394 49.629 48.106 1.00 25.05 304 TYR A C 1
ATOM 2262 O O . TYR A 1 304 ? -2.921 50.032 47.035 1.00 24.41 304 TYR A O 1
ATOM 2271 N N . GLU A 1 305 ? -3.911 50.419 49.049 1.00 22.99 305 GLU A N 1
ATOM 2272 C CA . GLU A 1 305 ? -3.900 51.876 48.910 1.00 27.36 305 GLU A CA 1
ATOM 2273 C C . GLU A 1 305 ? -3.021 52.567 49.927 1.00 26.55 305 GLU A C 1
ATOM 2274 O O . GLU A 1 305 ? -2.852 53.787 49.852 1.00 37.10 305 GLU A O 1
ATOM 2280 N N . ASP A 1 306 ? -2.381 51.840 50.819 1.00 21.37 306 ASP A N 1
ATOM 2281 C CA . ASP A 1 306 ? -1.722 52.454 51.944 1.00 22.58 306 ASP A CA 1
ATOM 2282 C C . ASP A 1 306 ? -0.207 52.381 51.857 1.00 19.28 306 ASP A C 1
ATOM 2283 O O . ASP A 1 306 ? 0.489 52.355 52.873 1.00 21.05 306 ASP A O 1
ATOM 2288 N N . TRP A 1 307 ? 0.320 52.387 50.624 1.00 19.22 307 TRP A N 1
ATOM 2289 C CA . TRP A 1 307 ? 1.759 52.397 50.458 1.00 18.70 307 TRP A CA 1
ATOM 2290 C C . TRP A 1 307 ? 2.381 53.578 51.195 1.00 17.80 307 TRP A C 1
ATOM 2291 O O . TRP A 1 307 ? 1.814 54.691 51.193 1.00 20.35 307 TRP A O 1
ATOM 2302 N N . THR A 1 308 ? 3.550 53.361 51.771 1.00 16.89 308 THR A N 1
ATOM 2303 C CA . THR A 1 308 ? 4.455 54.432 52.161 1.00 16.13 308 THR A CA 1
ATOM 2304 C C . THR A 1 308 ? 5.367 54.722 50.988 1.00 16.54 308 THR A C 1
ATOM 2305 O O . THR A 1 308 ? 5.272 54.039 49.956 1.00 16.05 308 THR A O 1
ATOM 2309 N N . PHE A 1 309 ? 6.240 55.702 51.126 1.00 16.49 309 PHE A N 1
ATOM 2310 C CA . PHE A 1 309 ? 7.137 56.101 50.048 1.00 14.69 309 PHE A CA 1
ATOM 2311 C C . PHE A 1 309 ? 8.572 56.200 50.521 1.00 16.81 309 PHE A C 1
ATOM 2312 O O . PHE A 1 309 ? 8.857 56.726 51.623 1.00 18.11 309 PHE A O 1
ATOM 2320 N N . ASP A 1 310 ? 9.477 55.679 49.692 1.00 14.39 310 ASP A N 1
ATOM 2321 C CA . ASP A 1 310 ? 10.940 55.782 49.919 1.00 14.62 310 ASP A CA 1
ATOM 2322 C C . ASP A 1 310 ? 11.353 55.213 51.281 1.00 15.80 310 ASP A C 1
ATOM 2323 O O . ASP A 1 310 ? 12.314 55.706 51.851 1.00 17.78 310 ASP A O 1
ATOM 2328 N N . GLY A 1 311 ? 10.668 54.167 51.738 1.00 17.22 311 GLY A N 1
ATOM 2329 C CA . GLY A 1 311 ? 11.041 53.509 53.000 1.00 17.51 311 GLY A CA 1
ATOM 2330 C C . GLY A 1 311 ? 12.352 52.757 52.852 1.00 17.28 311 GLY A C 1
ATOM 2331 O O . GLY A 1 311 ? 12.667 52.323 51.745 1.00 19.32 311 GLY A O 1
ATOM 2332 N N . VAL A 1 312 ? 13.101 52.636 53.943 1.00 17.94 312 VAL A N 1
ATOM 2333 C CA . VAL A 1 312 ? 14.412 51.927 53.939 1.00 18.91 312 VAL A CA 1
ATOM 2334 C C . VAL A 1 312 ? 14.475 51.023 55.172 1.00 22.92 312 VAL A C 1
ATOM 2335 O O . VAL A 1 312 ? 13.704 51.246 56.101 1.00 21.72 312 VAL A O 1
ATOM 2339 N N . GLY A 1 313 ? 15.382 50.048 55.155 1.00 25.08 313 GLY A N 1
ATOM 2340 C CA . GLY A 1 313 ? 15.534 49.102 56.276 1.00 27.10 313 GLY A CA 1
ATOM 2341 C C . GLY A 1 313 ? 14.232 48.392 56.599 1.00 26.03 313 GLY A C 1
ATOM 2342 O O . GLY A 1 313 ? 13.618 47.841 55.693 1.00 28.96 313 GLY A O 1
ATOM 2343 N N . ARG A 1 314 ? 13.793 48.477 57.858 1.00 39.13 314 ARG A N 1
ATOM 2344 C CA . ARG A 1 314 ? 12.536 47.836 58.332 1.00 37.25 314 ARG A CA 1
ATOM 2345 C C . ARG A 1 314 ? 11.326 48.362 57.545 1.00 40.27 314 ARG A C 1
ATOM 2346 O O . ARG A 1 314 ? 10.435 47.562 57.201 1.00 41.84 314 ARG A O 1
ATOM 2354 N N . ALA A 1 315 ? 11.325 49.650 57.197 1.00 26.45 315 ALA A N 1
ATOM 2355 C CA . ALA A 1 315 ? 10.198 50.266 56.467 1.00 26.10 315 ALA A CA 1
ATOM 2356 C C . ALA A 1 315 ? 10.277 50.048 54.946 1.00 21.51 315 ALA A C 1
ATOM 2357 O O . ALA A 1 315 ? 9.466 50.636 54.260 1.00 23.92 315 ALA A O 1
ATOM 2359 N N . CYS A 1 316 ? 11.189 49.219 54.439 1.00 22.26 316 CYS A N 1
ATOM 2360 C CA . CYS A 1 316 ? 11.206 48.998 52.970 1.00 25.73 316 CYS A CA 1
ATOM 2361 C C . CYS A 1 316 ? 9.980 48.174 52.550 1.00 22.36 316 CYS A C 1
ATOM 2362 O O . CYS A 1 316 ? 9.478 48.387 51.458 1.00 23.61 316 CYS A O 1
ATOM 2365 N N . LEU A 1 317 ? 9.486 47.294 53.414 1.00 21.20 317 LEU A N 1
ATOM 2366 C CA . LEU A 1 317 ? 8.295 46.494 53.037 1.00 20.49 317 LEU A CA 1
ATOM 2367 C C . LEU A 1 317 ? 7.070 47.412 52.997 1.00 21.35 317 LEU A C 1
ATOM 2368 O O . LEU A 1 317 ? 6.874 48.162 53.938 1.00 23.10 317 LEU A O 1
ATOM 2373 N N . GLY A 1 318 ? 6.276 47.340 51.938 1.00 17.04 318 GLY A N 1
ATOM 2374 C CA . GLY A 1 318 ? 5.059 48.131 51.898 1.00 18.04 318 GLY A CA 1
ATOM 2375 C C . GLY A 1 318 ? 5.291 49.537 51.400 1.00 17.63 318 GLY A C 1
ATOM 2376 O O . GLY A 1 318 ? 4.400 50.381 51.538 1.00 19.01 318 GLY A O 1
ATOM 2377 N N . THR A 1 319 ? 6.453 49.801 50.808 1.00 17.16 319 THR A N 1
ATOM 2378 C CA . THR A 1 319 ? 6.791 51.135 50.330 1.00 15.15 319 THR A CA 1
ATOM 2379 C C . THR A 1 319 ? 6.864 51.127 48.803 1.00 15.92 319 THR A C 1
ATOM 2380 O O . THR A 1 319 ? 7.153 50.111 48.177 1.00 15.94 319 THR A O 1
ATOM 2384 N N . ILE A 1 320 ? 6.629 52.307 48.229 1.00 13.68 320 ILE A N 1
ATOM 2385 C CA . ILE A 1 320 ? 6.937 52.563 46.816 1.00 12.12 320 ILE A CA 1
ATOM 2386 C C . ILE A 1 320 ? 8.263 53.289 46.772 1.00 13.32 320 ILE A C 1
ATOM 2387 O O . ILE A 1 320 ? 8.405 54.367 47.378 1.00 15.47 320 ILE A O 1
ATOM 2392 N N . ALA A 1 321 ? 9.252 52.690 46.118 1.00 13.73 321 ALA A N 1
ATOM 2393 C CA . ALA A 1 321 ? 10.615 53.197 46.095 1.00 13.47 321 ALA A CA 1
ATOM 2394 C C . ALA A 1 321 ? 10.908 53.757 44.724 1.00 14.19 321 ALA A C 1
ATOM 2395 O O . ALA A 1 321 ? 10.148 53.555 43.768 1.00 14.57 321 ALA A O 1
ATOM 2397 N N . ARG A 1 322 ? 12.026 54.458 44.619 1.00 12.35 322 ARG A N 1
ATOM 2398 C CA . ARG A 1 322 ? 12.505 54.938 43.339 1.00 12.29 322 ARG A CA 1
ATOM 2399 C C . ARG A 1 322 ? 13.978 54.590 43.199 1.00 12.59 322 ARG A C 1
ATOM 2400 O O . ARG A 1 322 ? 14.679 54.313 44.178 1.00 13.58 322 ARG A O 1
ATOM 2408 N N . ASP A 1 323 ? 14.446 54.594 41.946 1.00 12.40 323 ASP A N 1
ATOM 2409 C CA . ASP A 1 323 ? 15.853 54.397 41.655 1.00 12.89 323 ASP A CA 1
ATOM 2410 C C . ASP A 1 323 ? 16.611 55.665 42.035 1.00 13.28 323 ASP A C 1
ATOM 2411 O O . ASP A 1 323 ? 16.737 56.615 41.233 1.00 13.83 323 ASP A O 1
ATOM 2416 N N . THR A 1 324 ? 17.069 55.684 43.290 1.00 12.71 324 THR A N 1
ATOM 2417 C CA . THR A 1 324 ? 17.685 56.836 43.944 1.00 13.90 324 THR A CA 1
ATOM 2418 C C . THR A 1 324 ? 18.637 57.640 43.063 1.00 15.96 324 THR A C 1
ATOM 2419 O O . THR A 1 324 ? 18.644 58.883 43.099 1.00 15.37 324 THR A O 1
ATOM 2423 N N . PHE A 1 325 ? 19.483 56.928 42.309 1.00 13.73 325 PHE A N 1
ATOM 2424 C CA . PHE A 1 325 ? 20.549 57.578 41.553 1.00 14.06 325 PHE A CA 1
ATOM 2425 C C . PHE A 1 325 ? 20.225 57.732 40.080 1.00 14.63 325 PHE A C 1
ATOM 2426 O O . PHE A 1 325 ? 21.057 58.242 39.316 1.00 15.74 325 PHE A O 1
ATOM 2434 N N . GLY A 1 326 ? 19.010 57.308 39.650 1.00 12.71 326 GLY A N 1
ATOM 2435 C CA . GLY A 1 326 ? 18.570 57.513 38.279 1.00 13.45 326 GLY A CA 1
ATOM 2436 C C . GLY A 1 326 ? 19.188 56.579 37.259 1.00 13.61 326 GLY A C 1
ATOM 2437 O O . GLY A 1 326 ? 18.959 56.765 36.052 1.00 14.64 326 GLY A O 1
ATOM 2438 N N . LEU A 1 327 ? 19.890 55.535 37.715 1.00 13.88 327 LEU A N 1
ATOM 2439 C CA . LEU A 1 327 ? 20.546 54.669 36.714 1.00 12.33 327 LEU A CA 1
ATOM 2440 C C . LEU A 1 327 ? 19.507 53.774 36.034 1.00 14.20 327 LEU A C 1
ATOM 2441 O O . LEU A 1 327 ? 19.561 53.565 34.813 1.00 13.81 327 LEU A O 1
ATOM 2446 N N . HIS A 1 328 ? 18.556 53.226 36.805 1.00 13.29 328 HIS A N 1
ATOM 2447 C CA . HIS A 1 328 ? 17.585 52.339 36.182 1.00 12.86 328 HIS A CA 1
ATOM 2448 C C . HIS A 1 328 ? 16.737 53.093 35.185 1.00 13.99 328 HIS A C 1
ATOM 2449 O O . HIS A 1 328 ? 16.531 52.642 34.060 1.00 13.70 328 HIS A O 1
ATOM 2456 N N . THR A 1 329 ? 16.278 54.280 35.569 1.00 12.68 329 THR A N 1
ATOM 2457 C CA . THR A 1 329 ? 15.466 55.086 34.633 1.00 12.14 329 THR A CA 1
ATOM 2458 C C . THR A 1 329 ? 16.257 55.421 33.391 1.00 11.67 329 THR A C 1
ATOM 2459 O O . THR A 1 329 ? 15.768 55.284 32.274 1.00 13.16 329 THR A O 1
ATOM 2463 N N . THR A 1 330 ? 17.494 55.871 33.554 1.00 13.3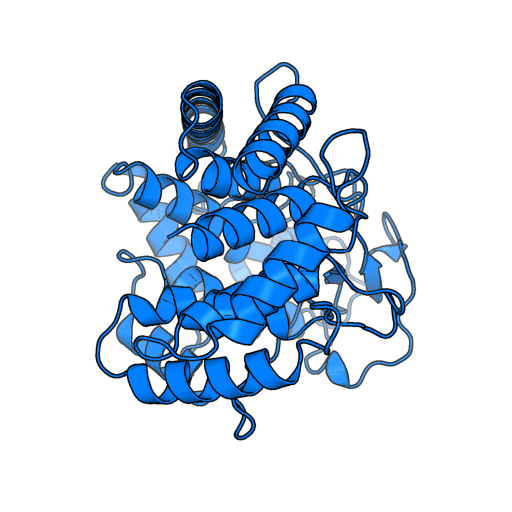0 330 THR A N 1
ATOM 2464 C CA . THR A 1 330 ? 18.260 56.290 32.389 1.00 12.41 330 THR A CA 1
ATOM 2465 C C . THR A 1 330 ? 18.522 55.111 31.465 1.00 13.17 330 THR A C 1
ATOM 2466 O O . THR A 1 330 ? 18.399 55.264 30.243 1.00 14.24 330 THR A O 1
ATOM 2470 N N . ALA A 1 331 ? 18.863 53.947 32.041 1.00 14.46 331 ALA A N 1
ATOM 2471 C CA . ALA A 1 331 ? 19.068 52.783 31.167 1.00 14.58 331 ALA A CA 1
ATOM 2472 C C . ALA A 1 331 ? 17.799 52.446 30.409 1.00 13.75 331 ALA A C 1
ATOM 2473 O O . ALA A 1 331 ? 17.833 52.131 29.192 1.00 14.80 331 ALA A O 1
ATOM 2475 N N . THR A 1 332 ? 16.654 52.450 31.107 1.00 13.43 332 THR A N 1
ATOM 2476 C CA . THR A 1 332 ? 15.370 52.169 30.467 1.00 12.72 332 THR A CA 1
ATOM 2477 C C . THR A 1 332 ? 15.088 53.126 29.316 1.00 13.19 332 THR A C 1
ATOM 2478 O O . THR A 1 332 ? 14.625 52.704 28.228 1.00 13.12 332 THR A O 1
ATOM 2482 N N . VAL A 1 333 ? 15.342 54.422 29.525 1.00 13.20 333 VAL A N 1
ATOM 2483 C CA . VAL A 1 333 ? 15.120 55.407 28.496 1.00 13.10 333 VAL A CA 1
ATOM 2484 C C . VAL A 1 333 ? 16.067 55.179 27.323 1.00 14.53 333 VAL A C 1
ATOM 2485 O O . VAL A 1 333 ? 15.646 55.279 26.167 1.00 14.15 333 VAL A O 1
ATOM 2489 N N . LEU A 1 334 ? 17.352 54.917 27.588 1.00 14.05 334 LEU A N 1
ATOM 2490 C CA . LEU A 1 334 ? 18.268 54.685 26.458 1.00 13.60 334 LEU A CA 1
ATOM 2491 C C . LEU A 1 334 ? 17.809 53.496 25.627 1.00 15.14 334 LEU A C 1
ATOM 2492 O O . LEU A 1 334 ? 17.915 53.538 24.387 1.00 17.34 334 LEU A O 1
ATOM 2497 N N . GLN A 1 335 ? 17.305 52.437 26.275 1.00 15.73 335 GLN A N 1
ATOM 2498 C CA . GLN A 1 335 ? 16.807 51.298 25.482 1.00 15.94 335 GLN A CA 1
ATOM 2499 C C . GLN A 1 335 ? 15.676 51.746 24.567 1.00 16.75 335 GLN A C 1
ATOM 2500 O O . GLN A 1 335 ? 15.622 51.363 23.373 1.00 16.75 335 GLN A O 1
ATOM 2506 N N . ALA A 1 336 ? 14.778 52.594 25.061 1.00 15.38 336 ALA A N 1
ATOM 2507 C CA . ALA A 1 336 ? 13.692 53.087 24.216 1.00 15.35 336 ALA A CA 1
ATOM 2508 C C . ALA A 1 336 ? 14.217 53.960 23.091 1.00 16.93 336 ALA A C 1
ATOM 2509 O O . ALA A 1 336 ? 13.682 53.908 21.980 1.00 17.34 336 ALA A O 1
ATOM 2511 N N . LEU A 1 337 ? 15.186 54.820 23.380 1.00 15.75 337 LEU A N 1
ATOM 2512 C CA . LEU A 1 337 ? 15.677 55.721 22.309 1.00 15.97 337 LEU A CA 1
ATOM 2513 C C . LEU A 1 337 ? 16.337 54.896 21.202 1.00 19.41 337 LEU A C 1
ATOM 2514 O O . LEU A 1 337 ? 16.162 55.239 20.039 1.00 21.90 337 LEU A O 1
ATOM 2519 N N . ARG A 1 338 ? 17.040 53.833 21.571 1.00 17.25 338 ARG A N 1
ATOM 2520 C CA . ARG A 1 338 ? 17.675 52.962 20.556 1.00 20.48 338 ARG A CA 1
ATOM 2521 C C . ARG A 1 338 ? 16.573 52.334 19.699 1.00 23.05 338 ARG A C 1
ATOM 2522 O O . ARG A 1 338 ? 16.728 52.294 18.487 1.00 23.18 338 ARG A O 1
ATOM 2530 N N . THR A 1 339 ? 15.496 51.882 20.334 1.00 19.70 339 THR A N 1
ATOM 2531 C CA . THR A 1 339 ? 14.355 51.264 19.616 1.00 19.43 339 THR A CA 1
ATOM 2532 C C . THR A 1 339 ? 13.721 52.283 18.664 1.00 26.28 339 THR A C 1
ATOM 2533 O O . THR A 1 339 ? 13.357 51.904 17.558 1.00 26.87 339 THR A O 1
ATOM 2537 N N . ALA A 1 340 ? 13.578 53.530 19.099 1.00 22.04 340 ALA A N 1
ATOM 2538 C CA . ALA A 1 340 ? 12.963 54.555 18.228 1.00 23.69 340 ALA A CA 1
ATOM 2539 C C . ALA A 1 340 ? 13.847 54.787 16.999 1.00 30.06 340 ALA A C 1
ATOM 2540 O O . ALA A 1 340 ? 13.299 54.902 15.906 1.00 34.04 340 ALA A O 1
ATOM 2542 N N . ALA A 1 341 ? 15.164 54.838 17.195 1.00 29.66 341 ALA A N 1
ATOM 2543 C CA . ALA A 1 341 ? 16.111 55.087 16.085 1.00 57.73 341 ALA A CA 1
ATOM 2544 C C . ALA A 1 341 ? 15.998 53.978 15.034 1.00 58.64 341 ALA A C 1
ATOM 2545 O O . ALA A 1 341 ? 16.033 54.294 13.842 1.00 60.58 341 ALA A O 1
ATOM 2547 N N . THR A 1 342 ? 15.846 52.731 15.471 1.00 63.27 342 THR A N 1
ATOM 2548 C CA . THR A 1 342 ? 15.767 51.575 14.543 1.00 58.54 342 THR A CA 1
ATOM 2549 C C . THR A 1 342 ? 14.355 51.445 13.964 1.00 62.31 342 THR A C 1
ATOM 2550 O O . THR A 1 342 ? 14.250 51.212 12.749 1.00 68.92 342 THR A O 1
#

Secondary structure (DSSP, 8-state):
-HHHHHHHHHHHHHHT--TTS---B--BTB-BSHHHHHHHHHHHTTSS-HHHHHHHHHHHHHHGGG--TTS-B-SSTTS--BHHHHHHHHHHHHHHT-TTSTTHHHHHHHHHHTB-TTS-BBS--HHHHHHHHTT-TT----TTTTSB-HHHHHHHTT-TT-TTHHHHHHHHHHT--TTS----SSBS-HHHHHHHHHHHHTTSTT-HHHHHHHHHHHHHHS-TTS----SS-TT--HHHHHHHHHHHTTSSTTTTHHHHHHHHHHHHHH--TTS-------EE---TT-S-GGG----EES--GGGGTTEEE--TTSHHHHHHHHHHHHHHH-

Solvent-accessible surface area: 13568 Å² total; per-residue (Å²): 144,57,73,37,2,11,115,91,0,6,73,9,0,19,111,95,108,60,120,80,14,86,0,20,0,0,69,10,72,34,57,0,42,17,15,0,3,1,12,0,0,6,10,0,25,58,12,83,55,146,33,0,9,150,5,0,123,46,0,0,85,59,3,33,101,102,36,89,150,34,0,0,1,18,28,7,162,73,23,23,25,9,0,26,5,0,5,27,0,0,74,0,0,46,69,31,70,64,29,75,60,117,38,1,169,47,0,36,99,1,0,33,117,2,16,69,135,80,0,24,1,2,6,23,11,84,95,48,1,130,72,23,12,91,172,92,118,115,15,106,36,39,104,2,18,15,23,30,2,17,4,2,0,0,18,2,0,20,5,78,33,10,38,122,45,139,47,0,8,62,3,0,51,160,23,37,106,139,99,2,28,0,22,10,15,23,20,49,6,44,0,6,0,0,0,14,0,0,33,10,0,41,82,27,122,57,0,96,99,11,34,31,41,0,0,113,39,0,10,70,84,16,32,118,79,0,3,0,73,25,168,42,12,98,123,2,0,5,0,0,0,0,0,0,0,8,0,0,33,46,18,77,136,68,48,11,78,60,62,23,146,36,0,0,20,7,0,32,149,83,19,103,132,60,1,4,0,66,34,0,0,11,11,13,24,0,27,0,102,42,102,70,8,89,76,63,157,104,32,74,103,65,12,78,26,155,58,15,39,5,0,7,6,84,0,60,111,2,3,2,0,0,0,0,0,0,15,0,1,68,30,26,64,130